Protein AF-A0A535R9K7-F1 (afdb_monomer_lite)

Structure (mmCIF, N/CA/C/O backbone):
data_AF-A0A535R9K7-F1
#
_entry.id   AF-A0A535R9K7-F1
#
loop_
_atom_site.group_PDB
_atom_site.id
_atom_site.type_symbol
_atom_site.label_atom_id
_atom_site.label_alt_id
_atom_site.label_comp_id
_atom_site.label_asym_id
_atom_site.label_entity_id
_atom_site.label_seq_id
_atom_site.pdbx_PDB_ins_code
_atom_site.Cartn_x
_atom_site.Cartn_y
_atom_site.Cartn_z
_atom_site.occupancy
_atom_site.B_iso_or_equiv
_atom_site.auth_seq_id
_atom_site.auth_comp_id
_atom_site.auth_asym_id
_atom_site.auth_atom_id
_atom_site.pdbx_PDB_model_num
ATOM 1 N N . MET A 1 1 ? 30.555 -41.880 18.065 1.00 36.19 1 MET A N 1
ATOM 2 C CA . MET A 1 1 ? 30.448 -40.457 17.663 1.00 36.19 1 MET A CA 1
ATOM 3 C C . MET A 1 1 ? 29.100 -40.303 16.956 1.00 36.19 1 MET A C 1
ATOM 5 O O . MET A 1 1 ? 28.934 -40.966 15.947 1.00 36.19 1 MET A O 1
ATOM 9 N N . LEU A 1 2 ? 28.021 -39.800 17.585 1.00 33.72 2 LEU A N 1
ATOM 10 C CA . LEU A 1 2 ? 27.647 -38.369 17.753 1.00 33.72 2 LEU A CA 1
ATOM 11 C C . LEU A 1 2 ? 27.735 -37.626 16.397 1.00 33.72 2 LEU A C 1
ATOM 13 O O . LEU A 1 2 ? 28.834 -37.564 15.868 1.00 33.72 2 LEU A O 1
ATOM 17 N N . VAL A 1 3 ? 26.691 -37.075 15.754 1.00 32.12 3 VAL A N 1
ATOM 18 C CA . VAL A 1 3 ? 25.350 -36.588 16.158 1.00 32.12 3 VAL A CA 1
ATOM 19 C C . VAL A 1 3 ? 24.356 -36.720 14.978 1.00 32.12 3 VAL A C 1
ATOM 21 O O . VAL A 1 3 ? 24.738 -36.587 13.819 1.00 32.12 3 VAL A O 1
ATOM 24 N N . LEU A 1 4 ? 23.081 -36.954 15.308 1.00 36.00 4 LEU A N 1
ATOM 25 C CA . LEU A 1 4 ? 21.883 -36.997 14.456 1.00 36.00 4 LEU A CA 1
ATOM 26 C C . LEU A 1 4 ? 21.207 -35.611 14.301 1.00 36.00 4 LEU A C 1
ATOM 28 O O . LEU A 1 4 ? 21.091 -34.889 15.281 1.00 36.00 4 LEU A O 1
ATOM 32 N N . ALA A 1 5 ? 20.627 -35.389 13.112 1.00 35.31 5 ALA A N 1
ATOM 33 C CA . ALA A 1 5 ? 19.314 -34.771 12.821 1.00 35.31 5 ALA A CA 1
ATOM 34 C C . ALA A 1 5 ? 19.025 -33.259 13.034 1.00 35.31 5 ALA A C 1
ATOM 36 O O . ALA A 1 5 ? 19.276 -32.704 14.094 1.00 35.31 5 ALA A O 1
ATOM 37 N N . GLN A 1 6 ? 18.326 -32.687 12.029 1.00 30.92 6 GLN A N 1
ATOM 38 C CA . GLN A 1 6 ? 17.075 -31.871 12.060 1.00 30.92 6 GLN A CA 1
ATOM 39 C C . GLN A 1 6 ? 17.134 -30.700 11.051 1.00 30.92 6 GLN A C 1
ATOM 41 O O . GLN A 1 6 ? 18.039 -29.881 11.101 1.00 30.92 6 GLN A O 1
ATOM 46 N N . LEU A 1 7 ? 16.379 -30.725 9.943 1.00 33.84 7 LEU A N 1
ATOM 47 C CA . LEU A 1 7 ? 14.940 -30.443 9.732 1.00 33.84 7 LEU A CA 1
ATOM 48 C C . LEU A 1 7 ? 14.572 -28.945 9.699 1.00 33.84 7 LEU A C 1
ATOM 50 O O . LEU A 1 7 ? 14.857 -28.182 10.611 1.00 33.84 7 LEU A O 1
ATOM 54 N N . ARG A 1 8 ? 13.905 -28.592 8.590 1.00 33.91 8 ARG A N 1
ATOM 55 C CA . ARG A 1 8 ? 13.155 -27.362 8.290 1.00 33.91 8 ARG A CA 1
ATOM 56 C C . ARG A 1 8 ? 12.277 -26.898 9.461 1.00 33.91 8 ARG A C 1
ATOM 58 O O . ARG A 1 8 ? 11.580 -27.737 10.016 1.00 33.91 8 ARG A O 1
ATOM 65 N N . ASP A 1 9 ? 12.168 -25.579 9.654 1.00 33.28 9 ASP A N 1
ATOM 66 C CA . ASP A 1 9 ? 10.868 -24.908 9.846 1.00 33.28 9 ASP A CA 1
ATOM 67 C C . ASP A 1 9 ? 10.952 -23.380 9.567 1.00 33.28 9 ASP A C 1
ATOM 69 O O . ASP A 1 9 ? 12.016 -22.786 9.770 1.00 33.28 9 ASP A O 1
ATOM 73 N N . PRO A 1 10 ? 9.875 -22.731 9.065 1.00 39.28 10 PRO A N 1
ATOM 74 C CA . PRO A 1 10 ? 9.810 -21.326 8.683 1.00 39.28 10 PRO A CA 1
ATOM 75 C C . PRO A 1 10 ? 9.304 -20.450 9.837 1.00 39.28 10 PRO A C 1
ATOM 77 O O . PRO A 1 10 ? 8.318 -20.753 10.506 1.00 39.28 10 PRO A O 1
ATOM 80 N N . THR A 1 11 ? 9.917 -19.291 10.043 1.00 37.25 11 THR A N 1
ATOM 81 C CA . THR A 1 11 ? 9.470 -18.328 11.056 1.00 37.25 11 THR A CA 1
ATOM 82 C C . THR A 1 11 ? 8.259 -17.533 10.574 1.00 37.25 11 THR A C 1
ATOM 84 O O . THR A 1 11 ? 8.355 -16.442 10.016 1.00 37.25 11 THR A O 1
ATOM 87 N N . GLY A 1 12 ? 7.087 -18.105 10.839 1.00 36.62 12 GLY A N 1
ATOM 88 C CA . GLY A 1 12 ? 5.780 -17.468 10.767 1.00 36.62 12 GLY A CA 1
ATOM 89 C C . GLY A 1 12 ? 4.991 -17.628 12.065 1.00 36.62 12 GLY A C 1
ATOM 90 O O . GLY A 1 12 ? 3.866 -18.092 11.998 1.00 36.62 12 GLY A O 1
ATOM 91 N N . LEU A 1 13 ? 5.533 -17.260 13.233 1.00 33.00 13 LEU A N 1
ATOM 92 C CA . LEU A 1 13 ? 4.799 -17.237 14.510 1.00 33.00 13 LEU A CA 1
ATOM 93 C C . LEU A 1 13 ? 5.410 -16.199 15.465 1.00 33.00 13 LEU A C 1
ATOM 95 O O . LEU A 1 13 ? 6.522 -16.379 15.948 1.00 33.00 13 LEU A O 1
ATOM 99 N N . SER A 1 14 ? 4.681 -15.117 15.754 1.00 35.47 14 SER A N 1
ATOM 100 C CA . SER A 1 14 ? 4.882 -14.253 16.930 1.00 35.47 14 SER A CA 1
ATOM 101 C C . SER A 1 14 ? 3.644 -13.373 17.127 1.00 35.47 14 SER A C 1
ATOM 103 O O . SER A 1 14 ? 3.579 -12.260 16.616 1.00 35.47 14 SER A O 1
ATOM 105 N N . ALA A 1 15 ? 2.633 -13.943 17.792 1.00 31.56 15 ALA A N 1
ATOM 106 C CA . ALA A 1 15 ? 1.728 -13.315 18.768 1.00 31.56 15 ALA A CA 1
ATOM 107 C C . ALA A 1 15 ? 0.522 -14.247 18.983 1.00 31.56 15 ALA A C 1
ATOM 109 O O . ALA A 1 15 ? -0.526 -14.101 18.356 1.00 31.56 15 ALA A O 1
ATOM 110 N N . ALA A 1 16 ? 0.695 -15.238 19.858 1.00 33.00 16 ALA A N 1
ATOM 111 C CA . ALA A 1 16 ? -0.402 -16.025 20.396 1.00 33.00 16 ALA A CA 1
ATOM 112 C C . ALA A 1 16 ? -1.189 -15.172 21.406 1.00 33.00 16 ALA A C 1
ATOM 114 O O . ALA A 1 16 ? -0.637 -14.717 22.405 1.00 33.00 16 ALA A O 1
ATOM 115 N N . LEU A 1 17 ? -2.488 -14.986 21.163 1.00 37.19 17 LEU A N 1
ATOM 116 C CA . LEU A 1 17 ? -3.461 -14.773 22.231 1.00 37.19 17 LEU A CA 1
ATOM 117 C C . LEU A 1 17 ? -3.802 -16.156 22.797 1.00 37.19 17 LEU A C 1
ATOM 119 O O . LEU A 1 17 ? -4.640 -16.863 22.249 1.00 37.19 17 LEU A O 1
ATOM 123 N N . SER A 1 18 ? -3.116 -16.556 23.864 1.00 33.19 18 SER A N 1
ATOM 124 C CA . SER A 1 18 ? -3.469 -17.731 24.664 1.00 33.19 18 SER A CA 1
ATOM 125 C C . SER A 1 18 ? -3.126 -17.464 26.125 1.00 33.19 18 SER A C 1
ATOM 127 O O . SER A 1 18 ? -2.006 -17.723 26.550 1.00 33.19 18 SER A O 1
ATOM 129 N N . ASN A 1 19 ? -4.083 -16.902 26.864 1.00 38.47 19 ASN A N 1
ATOM 130 C CA . ASN A 1 19 ? -4.335 -17.243 28.267 1.00 38.47 19 ASN A CA 1
ATOM 131 C C . ASN A 1 19 ? -5.602 -16.523 28.745 1.00 38.47 19 ASN A C 1
ATOM 133 O O . ASN A 1 19 ? -5.557 -15.389 29.213 1.00 38.47 19 ASN A O 1
ATOM 137 N N . VAL A 1 20 ? -6.744 -17.194 28.608 1.00 38.91 20 VAL A N 1
ATOM 138 C CA . VAL A 1 20 ? -7.895 -16.967 29.483 1.00 38.91 20 VAL A CA 1
ATOM 139 C C . VAL A 1 20 ? -8.328 -18.344 29.955 1.00 38.91 20 VAL A C 1
ATOM 141 O O . VAL A 1 20 ? -8.980 -19.087 29.219 1.00 38.91 20 VAL A O 1
ATOM 144 N N . ASP A 1 21 ? -7.904 -18.674 31.171 1.00 34.03 21 ASP A N 1
ATOM 145 C CA . ASP A 1 21 ? -8.468 -19.755 31.965 1.00 34.03 21 ASP A CA 1
ATOM 146 C C . ASP A 1 21 ? -9.983 -19.574 32.052 1.00 34.03 21 ASP A C 1
ATOM 148 O O . ASP A 1 21 ? -10.499 -18.520 32.434 1.00 34.03 21 ASP A O 1
ATOM 152 N N . ARG A 1 22 ? -10.704 -20.619 31.662 1.00 34.25 22 ARG A N 1
ATOM 153 C CA . ARG A 1 22 ? -12.158 -20.688 31.718 1.00 34.25 22 ARG A CA 1
ATOM 154 C C . ARG A 1 22 ? -12.511 -21.621 32.870 1.00 34.25 22 ARG A C 1
ATOM 156 O O . ARG A 1 22 ? -12.605 -22.826 32.667 1.00 34.25 22 ARG A O 1
ATOM 163 N N . ASP A 1 23 ? -12.684 -21.073 34.069 1.00 35.81 23 ASP A N 1
ATOM 164 C CA . ASP A 1 23 ? -13.210 -21.830 35.211 1.00 35.81 23 ASP A CA 1
ATOM 165 C C . ASP A 1 23 ? -14.757 -21.846 35.160 1.00 35.81 23 ASP A C 1
ATOM 167 O O . ASP A 1 23 ? -15.378 -20.775 35.111 1.00 35.81 23 ASP A O 1
ATOM 171 N N . PRO A 1 24 ? -15.424 -23.018 35.114 1.00 46.53 24 PRO A N 1
ATOM 172 C CA . PRO A 1 24 ? -16.872 -23.116 35.036 1.00 46.53 24 PRO A CA 1
ATOM 173 C C . PRO A 1 24 ? -17.469 -23.503 36.394 1.00 46.53 24 PRO A C 1
ATOM 175 O O . PRO A 1 24 ? -17.691 -24.683 36.656 1.00 46.53 24 PRO A O 1
ATOM 178 N N . ARG A 1 25 ? -17.814 -22.531 37.249 1.00 34.56 25 ARG A N 1
ATOM 179 C CA . ARG A 1 25 ? -18.674 -22.785 38.424 1.00 34.56 25 ARG A CA 1
ATOM 180 C C . ARG A 1 25 ? -19.647 -21.634 38.698 1.00 34.56 25 ARG A C 1
ATOM 182 O O . ARG A 1 25 ? -19.323 -20.662 39.367 1.00 34.56 25 ARG A O 1
ATOM 189 N N . ARG A 1 26 ? -20.883 -21.787 38.211 1.00 40.03 26 ARG A N 1
ATOM 190 C CA . ARG A 1 26 ? -22.095 -21.269 38.875 1.00 40.03 26 ARG A CA 1
ATOM 191 C C . ARG A 1 26 ? -22.711 -22.419 39.680 1.00 40.03 26 ARG A C 1
ATOM 193 O O . ARG A 1 26 ? -22.654 -23.558 39.217 1.00 40.03 26 ARG A O 1
ATOM 200 N N . PRO A 1 27 ? -23.361 -22.123 40.814 1.00 50.16 27 PRO A N 1
ATOM 201 C CA . PRO A 1 27 ? -24.816 -22.231 40.770 1.00 50.16 27 PRO A CA 1
ATOM 202 C C . PRO A 1 27 ? -25.573 -21.073 41.442 1.00 50.16 27 PRO A C 1
ATOM 204 O O . PRO A 1 27 ? -25.018 -20.215 42.118 1.00 50.16 27 PRO A O 1
ATOM 207 N N . ALA A 1 28 ? -26.867 -21.091 41.132 1.00 38.25 28 ALA A N 1
ATOM 208 C CA . ALA A 1 28 ? -27.979 -20.221 41.486 1.00 38.25 28 ALA A CA 1
ATOM 209 C C . ALA A 1 28 ? -28.136 -19.810 42.963 1.00 38.25 28 ALA A C 1
ATOM 211 O O . ALA A 1 28 ? -27.845 -20.592 43.859 1.00 38.25 28 ALA A O 1
ATOM 212 N N . LEU A 1 29 ? -28.751 -18.634 43.153 1.00 35.69 29 LEU A N 1
ATOM 213 C CA . LEU A 1 29 ? -29.728 -18.246 44.192 1.00 35.69 29 LEU A CA 1
ATOM 214 C C . LEU A 1 29 ? -30.329 -16.903 43.708 1.00 35.69 29 LEU A C 1
ATOM 216 O O . LEU A 1 29 ? -29.580 -15.989 43.383 1.00 35.69 29 LEU A O 1
ATOM 220 N N . GLY A 1 30 ? -31.612 -16.815 43.339 1.00 32.38 30 GLY A N 1
ATOM 221 C CA . GLY A 1 30 ? -32.760 -16.691 44.253 1.00 32.38 30 GLY A CA 1
ATOM 222 C C . GLY A 1 30 ? -33.024 -15.193 44.497 1.00 32.38 30 GLY A C 1
ATOM 223 O O . GLY A 1 30 ? -32.240 -14.561 45.183 1.00 32.38 30 GLY A O 1
ATOM 224 N N . GLN A 1 31 ? -33.879 -14.527 43.711 1.00 36.03 31 GLN A N 1
ATOM 225 C CA . GLN A 1 31 ? -35.319 -14.308 43.948 1.00 36.03 31 GLN A CA 1
ATOM 226 C C . GLN A 1 31 ? -35.622 -13.249 45.035 1.00 36.03 31 GLN A C 1
ATOM 228 O O . GLN A 1 31 ? -35.024 -13.267 46.098 1.00 36.03 31 GLN A O 1
ATOM 233 N N . GLN A 1 32 ? -36.623 -12.399 44.738 1.00 34.62 32 GLN A N 1
ATOM 234 C CA . GLN A 1 32 ? -37.299 -11.394 45.586 1.00 34.62 32 GLN A CA 1
ATOM 235 C C . GLN A 1 32 ? -36.536 -10.098 45.906 1.00 34.62 32 GLN A C 1
ATOM 237 O O . GLN A 1 32 ? -35.601 -10.103 46.684 1.00 34.62 32 GLN A O 1
ATOM 242 N N . VAL A 1 33 ? -37.022 -8.964 45.380 1.00 34.62 33 VAL A N 1
ATOM 243 C CA . VAL A 1 33 ? -37.886 -8.025 46.126 1.00 34.62 33 VAL A CA 1
ATOM 244 C C . VAL A 1 33 ? -38.712 -7.235 45.105 1.00 34.62 33 VAL A C 1
ATOM 246 O O . VAL A 1 33 ? -38.182 -6.496 44.283 1.00 34.62 33 VAL A O 1
ATOM 249 N N . GLY A 1 34 ? -40.026 -7.412 45.162 1.00 40.78 34 GLY A N 1
ATOM 250 C CA . GLY A 1 34 ? -41.014 -6.536 44.552 1.00 40.78 34 GLY A CA 1
ATOM 251 C C . GLY A 1 34 ? -42.191 -6.446 45.514 1.00 40.78 34 GLY A C 1
ATOM 252 O O . GLY A 1 34 ? -42.716 -7.489 45.892 1.00 40.78 34 GLY A O 1
ATOM 253 N N . GLN A 1 35 ? -42.503 -5.220 45.940 1.00 33.44 35 GLN A N 1
ATOM 254 C CA . GLN A 1 35 ? -43.663 -4.700 46.695 1.00 33.44 35 GLN A CA 1
ATOM 255 C C . GLN A 1 35 ? -43.146 -3.434 47.410 1.00 33.44 35 GLN A C 1
ATOM 257 O O . GLN A 1 35 ? -42.086 -3.488 48.018 1.00 33.44 35 GLN A O 1
ATOM 262 N N . GLY A 1 36 ? -43.773 -2.261 47.392 1.00 31.44 36 GLY A N 1
ATOM 263 C CA . GLY A 1 36 ? -45.055 -1.804 46.866 1.00 31.44 36 GLY A CA 1
ATOM 264 C C . GLY A 1 36 ? -45.382 -0.421 47.472 1.00 31.44 36 GLY A C 1
ATOM 265 O O . GLY A 1 36 ? -44.693 -0.009 48.404 1.00 31.44 36 GLY A O 1
ATOM 266 N N . ARG A 1 37 ? -46.481 0.187 46.982 1.00 37.59 37 ARG A N 1
ATOM 267 C CA . ARG A 1 37 ? -47.267 1.328 47.535 1.00 37.59 37 ARG A CA 1
ATOM 268 C C . ARG A 1 37 ? -46.717 2.747 47.316 1.00 37.59 37 ARG A C 1
ATOM 270 O O . ARG A 1 37 ? -45.528 2.961 47.496 1.00 37.59 37 ARG A O 1
ATOM 277 N N . ASP A 1 38 ? -47.492 3.775 46.946 1.00 37.97 38 ASP A N 1
ATOM 278 C CA . ASP A 1 38 ? -48.943 4.017 46.700 1.00 37.97 38 ASP A CA 1
ATOM 279 C C . ASP A 1 38 ? -49.050 5.261 45.756 1.00 37.97 38 ASP A C 1
ATOM 281 O O . ASP A 1 38 ? -48.094 6.036 45.700 1.00 37.97 38 ASP A O 1
ATOM 285 N N . ALA A 1 39 ? -49.997 5.378 44.802 1.00 35.72 39 ALA A N 1
ATOM 286 C CA . ALA A 1 39 ? -51.372 5.948 44.875 1.00 35.72 39 ALA A CA 1
ATOM 287 C C . ALA A 1 39 ? -51.432 7.354 45.526 1.00 35.72 39 ALA A C 1
ATOM 289 O O . ALA A 1 39 ? -50.821 7.565 46.562 1.00 35.72 39 ALA A O 1
ATOM 290 N N . ASP A 1 40 ? -52.142 8.387 45.069 1.00 40.00 40 ASP A N 1
ATOM 291 C CA . ASP A 1 40 ? -53.128 8.646 44.009 1.00 40.00 40 ASP A CA 1
ATOM 292 C C . ASP A 1 40 ? -53.370 10.181 44.017 1.00 40.00 40 ASP A C 1
ATOM 294 O O . ASP A 1 40 ? -53.213 10.787 45.079 1.00 40.00 40 ASP A O 1
ATOM 298 N N . ALA A 1 41 ? -53.797 10.796 42.901 1.00 32.91 41 ALA A N 1
ATOM 299 C CA . ALA A 1 41 ? -54.850 11.837 42.877 1.00 32.91 41 ALA A CA 1
ATOM 300 C C . ALA A 1 41 ? -55.081 12.456 41.475 1.00 32.91 41 ALA A C 1
ATOM 302 O O . ALA A 1 41 ? -54.291 13.263 40.994 1.00 32.91 41 ALA A O 1
ATOM 303 N N . ALA A 1 42 ? -56.253 12.118 40.925 1.00 33.94 42 ALA A N 1
ATOM 304 C CA . ALA A 1 42 ? -57.256 13.002 40.308 1.00 33.94 42 ALA A CA 1
ATOM 305 C C . ALA A 1 42 ? -56.981 13.743 38.967 1.00 33.94 42 ALA A C 1
ATOM 307 O O . ALA A 1 42 ? -56.414 14.830 38.917 1.00 33.94 42 ALA A O 1
ATOM 308 N N . ASP A 1 43 ? -57.538 13.129 37.913 1.00 40.12 43 ASP A N 1
ATOM 309 C CA . ASP A 1 43 ? -58.296 13.625 36.729 1.00 40.12 43 ASP A CA 1
ATOM 310 C C . ASP A 1 43 ? -59.076 14.973 36.886 1.00 40.12 43 ASP A C 1
ATOM 312 O O . ASP A 1 43 ? -59.230 15.419 38.026 1.00 40.12 43 ASP A O 1
ATOM 316 N N . PRO A 1 44 ? -59.739 15.573 35.848 1.00 48.88 44 PRO A N 1
ATOM 317 C CA . PRO A 1 44 ? -59.864 15.190 34.422 1.00 48.88 44 PRO A CA 1
ATOM 318 C C . PRO A 1 44 ? -59.892 16.370 33.390 1.00 48.88 44 PRO A C 1
ATOM 320 O O . PRO A 1 44 ? -59.791 17.544 33.735 1.00 48.88 44 PRO A O 1
ATOM 323 N N . LEU A 1 45 ? -60.180 16.015 32.122 1.00 33.91 45 LEU A N 1
ATOM 324 C CA . LEU A 1 45 ? -60.763 16.807 31.007 1.00 33.91 45 LEU A CA 1
ATOM 325 C C . LEU A 1 45 ? -59.813 17.556 30.055 1.00 33.91 45 LEU A C 1
ATOM 327 O O . LEU A 1 45 ? -59.156 18.527 30.412 1.00 33.91 45 LEU A O 1
ATOM 331 N N . GLY A 1 46 ? -59.876 17.185 28.769 1.00 33.62 46 GLY A N 1
ATOM 332 C CA . GLY A 1 46 ? -59.314 17.995 27.687 1.00 33.62 46 GLY A CA 1
ATOM 333 C C . GLY A 1 46 ? -59.252 17.308 26.325 1.00 33.62 46 GLY A C 1
ATOM 334 O O . GLY A 1 46 ? -58.172 17.145 25.769 1.00 33.62 46 GLY A O 1
ATOM 335 N N . ASP A 1 47 ? -60.405 16.911 25.790 1.00 39.03 47 ASP A N 1
ATOM 336 C CA . ASP A 1 47 ? -60.584 16.508 24.391 1.00 39.03 47 ASP A CA 1
ATOM 337 C C . ASP A 1 47 ? -60.186 17.663 23.445 1.00 39.03 47 ASP A C 1
ATOM 339 O O . ASP A 1 47 ? -60.802 18.730 23.470 1.00 39.03 47 ASP A O 1
ATOM 343 N N . ALA A 1 48 ? -59.187 17.470 22.578 1.00 41.06 48 ALA A N 1
ATOM 344 C CA . ALA A 1 48 ? -58.887 18.414 21.498 1.00 41.06 48 ALA A CA 1
ATOM 345 C C . ALA A 1 48 ? -58.352 17.695 20.250 1.00 41.06 48 ALA A C 1
ATOM 347 O O . ALA A 1 48 ? -57.166 17.403 20.099 1.00 41.06 48 ALA A O 1
ATOM 348 N N . ARG A 1 49 ? -59.279 17.435 19.324 1.00 38.28 49 ARG A N 1
ATOM 349 C CA . ARG A 1 49 ? -59.026 17.034 17.934 1.00 38.28 49 ARG A CA 1
ATOM 350 C C . ARG A 1 49 ? -58.317 18.163 17.167 1.00 38.28 49 ARG A C 1
ATOM 352 O O . ARG A 1 49 ? -58.772 19.304 17.256 1.00 38.28 49 ARG A O 1
ATOM 359 N N . PRO A 1 50 ? -57.321 17.884 16.310 1.00 48.19 50 PRO A N 1
ATOM 360 C CA . PRO A 1 50 ? -56.842 18.877 15.356 1.00 48.19 50 PRO A CA 1
ATOM 361 C C . PRO A 1 50 ? -57.817 19.023 14.174 1.00 48.19 50 PRO A C 1
ATOM 363 O O . PRO A 1 50 ? -58.181 18.059 13.497 1.00 48.19 50 PRO A O 1
ATOM 366 N N . GLN A 1 51 ? -58.254 20.264 13.959 1.00 37.75 51 GLN A N 1
ATOM 367 C CA . GLN A 1 51 ? -59.137 20.710 12.886 1.00 37.75 51 GLN A CA 1
ATOM 368 C C . GLN A 1 51 ? -58.428 20.738 11.521 1.00 37.75 51 GLN A C 1
ATOM 370 O O . GLN A 1 51 ? -57.261 21.103 11.400 1.00 37.75 51 GLN A O 1
ATOM 375 N N . LYS A 1 52 ? -59.197 20.405 10.479 1.00 43.34 52 LYS A N 1
ATOM 376 C CA . LYS A 1 52 ? -58.914 20.701 9.068 1.00 43.34 52 LYS A CA 1
ATOM 377 C C . LYS A 1 52 ? -58.954 22.219 8.826 1.00 43.34 52 LYS A C 1
ATOM 379 O O . LYS A 1 52 ? -59.932 22.836 9.244 1.00 43.34 52 LYS A O 1
ATOM 384 N N . PRO A 1 53 ? -58.053 22.794 8.018 1.00 53.69 53 PRO A N 1
ATOM 385 C CA . PRO A 1 53 ? -58.370 23.988 7.252 1.00 53.69 53 PRO A CA 1
ATOM 386 C C . PRO A 1 53 ? -58.993 23.607 5.902 1.00 53.69 53 PRO A C 1
ATOM 388 O O . PRO A 1 53 ? -58.488 22.763 5.159 1.00 53.69 53 PRO A O 1
ATOM 391 N N . GLY A 1 54 ? -60.150 24.213 5.637 1.00 36.81 54 GLY A N 1
ATOM 392 C CA . GLY A 1 54 ? -60.912 24.101 4.402 1.00 36.81 54 GLY A CA 1
ATOM 393 C C . GLY A 1 54 ? -60.357 24.949 3.254 1.00 36.81 54 GLY A C 1
ATOM 394 O O . GLY A 1 54 ? -59.506 25.816 3.427 1.00 36.81 54 GLY A O 1
ATOM 395 N N . ARG A 1 55 ? -60.895 24.647 2.070 1.00 36.62 55 ARG A N 1
ATOM 396 C CA . ARG A 1 55 ? -60.726 25.338 0.785 1.00 36.62 55 ARG A CA 1
ATOM 397 C C . ARG A 1 55 ? -61.074 26.829 0.851 1.00 36.62 55 ARG A C 1
ATOM 399 O O . ARG A 1 55 ? -62.050 27.198 1.495 1.00 36.62 55 ARG A O 1
ATOM 406 N N . VAL A 1 56 ? -60.413 27.613 -0.002 1.00 44.06 56 VAL A N 1
ATOM 407 C CA . VAL A 1 56 ? -61.010 28.778 -0.675 1.00 44.06 56 VAL A CA 1
ATOM 408 C C . VAL A 1 56 ? -60.947 28.549 -2.185 1.00 44.06 56 VAL A C 1
ATOM 410 O O . VAL A 1 56 ? -60.012 27.935 -2.698 1.00 44.06 56 VAL A O 1
ATOM 413 N N . ALA A 1 57 ? -62.022 28.966 -2.845 1.00 39.53 57 ALA A N 1
ATOM 414 C CA . ALA A 1 57 ? -62.357 28.784 -4.246 1.00 39.53 57 ALA A CA 1
ATOM 415 C C . ALA A 1 57 ? -61.941 29.981 -5.122 1.00 39.53 57 ALA A C 1
ATOM 417 O O . ALA A 1 57 ? -61.691 31.073 -4.619 1.00 39.53 57 ALA A O 1
ATOM 418 N N . GLY A 1 58 ? -61.958 29.747 -6.435 1.00 39.41 58 GLY A N 1
ATOM 419 C CA . GLY A 1 58 ? -61.890 30.727 -7.526 1.00 39.41 58 GLY A CA 1
ATOM 420 C C . GLY A 1 58 ? -61.503 29.987 -8.813 1.00 39.41 58 GLY A C 1
ATOM 421 O O . GLY A 1 58 ? -60.323 29.719 -9.003 1.00 39.41 58 GLY A O 1
ATOM 422 N N . GLN A 1 59 ? -62.445 29.298 -9.477 1.00 40.38 59 GLN A N 1
ATOM 423 C CA . GLN A 1 59 ? -63.189 29.755 -10.676 1.00 40.38 59 GLN A CA 1
ATOM 424 C C . GLN A 1 59 ? -62.253 30.188 -11.822 1.00 40.38 59 GLN A C 1
ATOM 426 O O . GLN A 1 59 ? -61.485 31.127 -11.658 1.00 40.38 59 GLN A O 1
ATOM 431 N N . ASP A 1 60 ? -62.128 29.378 -12.886 1.00 41.28 60 ASP A N 1
ATOM 432 C CA . ASP A 1 60 ? -63.001 29.317 -14.094 1.00 41.28 60 ASP A CA 1
ATOM 433 C C . ASP A 1 60 ? -62.760 30.518 -15.027 1.00 41.28 60 ASP A C 1
ATOM 435 O O . ASP A 1 60 ? -62.579 31.627 -14.553 1.00 41.28 60 ASP A O 1
ATOM 439 N N . HIS A 1 61 ? -62.728 30.457 -16.359 1.00 41.16 61 HIS A N 1
ATOM 440 C CA . HIS A 1 61 ? -63.049 29.478 -17.399 1.00 41.16 61 HIS A CA 1
ATOM 441 C C . HIS A 1 61 ? -62.401 29.985 -18.708 1.00 41.16 61 HIS A C 1
ATOM 443 O O . HIS A 1 61 ? -62.075 31.166 -18.823 1.00 41.16 61 HIS A O 1
ATOM 449 N N . GLY A 1 62 ? -62.327 29.127 -19.728 1.00 43.31 62 GLY A N 1
ATOM 450 C CA . GLY A 1 62 ? -62.139 29.542 -21.123 1.00 43.31 62 GLY A CA 1
ATOM 451 C C . GLY A 1 62 ? -61.370 28.491 -21.923 1.00 43.31 62 GLY A C 1
ATOM 452 O O . GLY A 1 62 ? -60.149 28.545 -21.945 1.00 43.31 62 GLY A O 1
ATOM 453 N N . HIS A 1 63 ? -61.988 27.391 -22.382 1.00 39.44 63 HIS A N 1
ATOM 454 C CA . HIS A 1 63 ? -62.712 27.276 -23.670 1.00 39.44 63 HIS A CA 1
ATOM 455 C C . HIS A 1 63 ? -61.853 27.743 -24.860 1.00 39.44 63 HIS A C 1
ATOM 457 O O . HIS A 1 63 ? -61.274 28.814 -24.798 1.00 39.44 63 HIS A O 1
ATOM 463 N N . LEU A 1 64 ? -61.728 27.093 -26.013 1.00 47.19 64 LEU A N 1
ATOM 464 C CA . LEU A 1 64 ? -62.278 25.921 -26.707 1.00 47.19 64 LEU A CA 1
ATOM 465 C C . LEU A 1 64 ? -61.260 25.727 -27.861 1.00 47.19 64 LEU A C 1
ATOM 467 O O . LEU A 1 64 ? -60.763 26.708 -28.402 1.00 47.19 64 LEU A O 1
ATOM 471 N N . ASP A 1 65 ? -60.721 24.535 -28.080 1.00 42.75 65 ASP A N 1
ATOM 472 C CA . ASP A 1 65 ? -61.260 23.501 -28.975 1.00 42.75 65 ASP A CA 1
ATOM 473 C C . ASP A 1 65 ? -60.736 23.581 -30.422 1.00 42.75 65 ASP A C 1
ATOM 475 O O . ASP A 1 65 ? -60.519 24.655 -30.968 1.00 42.75 65 ASP A O 1
ATOM 479 N N . ALA A 1 66 ? -60.563 22.375 -30.974 1.00 37.94 66 ALA A N 1
ATOM 480 C CA . ALA A 1 66 ? -60.559 21.949 -32.373 1.00 37.94 66 ALA A CA 1
ATOM 481 C C . ALA A 1 66 ? -59.705 22.750 -33.382 1.00 37.94 66 ALA A C 1
ATOM 483 O O . ALA A 1 66 ? -59.918 23.919 -33.650 1.00 37.94 66 ALA A O 1
ATOM 484 N N . GLY A 1 67 ? -58.749 22.157 -34.093 1.00 37.03 67 GLY A N 1
ATOM 485 C CA . GLY A 1 67 ? -58.845 20.865 -34.764 1.00 37.03 67 GLY A CA 1
ATOM 486 C C . GLY A 1 67 ? -58.844 21.078 -36.284 1.00 37.03 67 GLY A C 1
ATOM 487 O O . GLY A 1 67 ? -59.482 22.001 -36.772 1.00 37.03 67 GLY A O 1
ATOM 488 N N . ARG A 1 68 ? -58.178 20.165 -37.015 1.00 35.84 68 ARG A N 1
ATOM 489 C CA . ARG A 1 68 ? -58.092 20.071 -38.497 1.00 35.84 68 ARG A CA 1
ATOM 490 C C . ARG A 1 68 ? -57.361 21.249 -39.170 1.00 35.84 68 ARG A C 1
ATOM 492 O O . ARG A 1 68 ? -57.428 22.375 -38.730 1.00 35.84 68 ARG A O 1
ATOM 499 N N . GLY A 1 69 ? -56.634 21.106 -40.268 1.00 37.91 69 GLY A N 1
ATOM 500 C CA . GLY A 1 69 ? -56.452 20.022 -41.221 1.00 37.91 69 GLY A CA 1
ATOM 501 C C . GLY A 1 69 ? -56.120 20.644 -42.589 1.00 37.91 69 GLY A C 1
ATOM 502 O O . GLY A 1 69 ? -56.727 21.637 -42.960 1.00 37.91 69 GLY A O 1
ATOM 503 N N . ARG A 1 70 ? -55.204 20.004 -43.329 1.00 36.12 70 ARG A N 1
ATOM 504 C CA . ARG A 1 70 ? -54.927 20.115 -44.784 1.00 36.12 70 ARG A CA 1
ATOM 505 C C . ARG A 1 70 ? -54.377 21.424 -45.391 1.00 36.12 70 ARG A C 1
ATOM 507 O O . ARG A 1 70 ? -55.061 22.422 -45.532 1.00 36.12 70 ARG A O 1
ATOM 514 N N . ALA A 1 71 ? -53.154 21.273 -45.909 1.00 48.34 71 ALA A N 1
ATOM 515 C CA . ALA A 1 71 ? -52.736 21.393 -47.316 1.00 48.34 71 ALA A CA 1
ATOM 516 C C . ALA A 1 71 ? -53.329 22.501 -48.211 1.00 48.34 71 ALA A C 1
ATOM 518 O O . ALA A 1 71 ? -54.436 22.353 -48.716 1.00 48.34 71 ALA A O 1
ATOM 519 N N . ILE A 1 72 ? -52.476 23.478 -48.550 1.00 44.62 72 ILE A N 1
ATOM 520 C CA . ILE A 1 72 ? -52.399 24.263 -49.803 1.00 44.62 72 ILE A CA 1
ATOM 521 C C . ILE A 1 72 ? -50.897 24.643 -49.903 1.00 44.62 72 ILE A C 1
ATOM 523 O O . ILE A 1 72 ? -50.353 25.135 -48.926 1.00 44.62 72 ILE A O 1
ATOM 527 N N . GLY A 1 73 ? -50.091 24.374 -50.932 1.00 38.34 73 GLY A N 1
ATOM 528 C CA . GLY A 1 73 ? -50.372 24.296 -52.357 1.00 38.34 73 GLY A CA 1
ATOM 529 C C . GLY A 1 7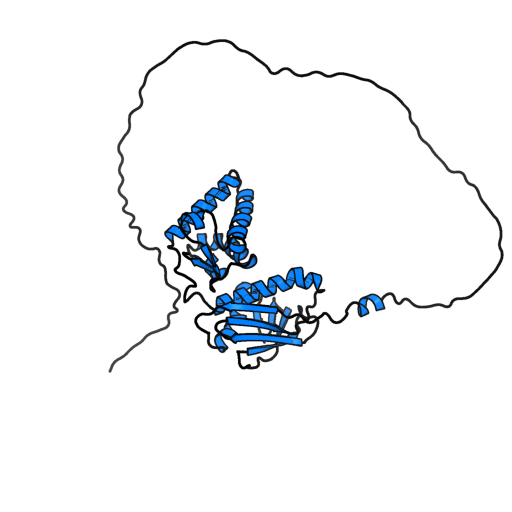3 ? -50.122 25.652 -53.022 1.00 38.34 73 GLY A C 1
ATOM 530 O O . GLY A 1 73 ? -51.091 26.271 -53.439 1.00 38.34 73 GLY A O 1
ATOM 531 N N . ARG A 1 74 ? -48.869 26.131 -53.117 1.00 40.16 74 ARG A N 1
ATOM 532 C CA . ARG A 1 74 ? -48.491 27.142 -54.123 1.00 40.16 74 ARG A CA 1
ATOM 533 C C . ARG A 1 74 ? -47.077 26.946 -54.659 1.00 40.16 74 ARG A C 1
ATOM 535 O O . ARG A 1 74 ? -46.093 27.051 -53.935 1.00 40.16 74 ARG A O 1
ATOM 542 N N . ASP A 1 75 ? -47.064 26.713 -55.964 1.00 44.44 75 ASP A N 1
ATOM 543 C CA . ASP A 1 75 ? -45.966 26.885 -56.896 1.00 44.44 75 ASP A CA 1
ATOM 544 C C . ASP A 1 75 ? -45.387 28.303 -56.850 1.00 44.44 75 ASP A C 1
ATOM 546 O O . ASP A 1 75 ? -46.127 29.288 -56.890 1.00 44.44 75 ASP A O 1
ATOM 550 N N . VAL A 1 76 ? -44.058 28.400 -56.911 1.00 47.06 76 VAL A N 1
ATOM 551 C CA . VAL A 1 76 ? -43.380 29.527 -57.558 1.00 47.06 76 VAL A CA 1
ATOM 552 C C . VAL A 1 76 ? -42.362 28.954 -58.536 1.00 47.06 76 VAL A C 1
ATOM 554 O O . VAL A 1 76 ? -41.353 28.361 -58.165 1.00 47.06 76 VAL A O 1
ATOM 557 N N . LYS A 1 77 ? -42.688 29.128 -59.814 1.00 39.72 77 LYS A N 1
ATOM 558 C CA . LYS A 1 77 ? -41.873 28.851 -60.994 1.00 39.72 77 LYS A CA 1
ATOM 559 C C . LYS A 1 77 ? -41.185 30.156 -61.402 1.00 39.72 77 LYS A C 1
ATOM 561 O O . LYS A 1 77 ? -41.862 31.176 -61.497 1.00 39.72 77 LYS A O 1
ATOM 566 N N . GLY A 1 78 ? -39.883 30.126 -61.693 1.00 37.38 78 GLY A N 1
ATOM 567 C CA . GLY A 1 78 ? -39.174 31.296 -62.223 1.00 37.38 78 GLY A CA 1
ATOM 568 C C . GLY A 1 78 ? -37.682 31.086 -62.501 1.00 37.38 78 GLY A C 1
ATOM 569 O O . GLY A 1 78 ? -36.867 31.459 -61.673 1.00 37.38 78 GLY A O 1
ATOM 570 N N . ASN A 1 79 ? -37.384 30.476 -63.658 1.00 43.75 79 ASN A N 1
ATOM 571 C CA . ASN A 1 79 ? -36.235 30.633 -64.582 1.00 43.75 79 ASN A CA 1
ATOM 572 C C . ASN A 1 79 ? -34.889 31.183 -64.049 1.00 43.75 79 ASN A C 1
ATOM 574 O O . ASN A 1 79 ? -34.818 32.296 -63.551 1.00 43.75 79 ASN A O 1
ATOM 578 N N . ALA A 1 80 ? -33.788 30.424 -64.115 1.00 40.03 80 ALA A N 1
ATOM 579 C CA . ALA A 1 80 ? -32.963 30.057 -65.288 1.00 40.03 80 ALA A CA 1
ATOM 580 C C . ALA A 1 80 ? -31.993 31.165 -65.760 1.00 40.03 80 ALA A C 1
ATOM 582 O O . ALA A 1 80 ? -32.406 32.173 -66.324 1.00 40.03 80 ALA A O 1
ATOM 583 N N . GLY A 1 81 ? -30.690 30.902 -65.593 1.00 37.03 81 GLY A N 1
ATOM 584 C CA . GLY A 1 81 ? -29.566 31.620 -66.202 1.00 37.03 81 GLY A CA 1
ATOM 585 C C . GLY A 1 81 ? -28.228 30.930 -65.860 1.00 37.03 81 GLY A C 1
ATOM 586 O O . GLY A 1 81 ? -28.055 30.572 -64.696 1.00 37.03 81 GLY A O 1
ATOM 587 N N . PRO A 1 82 ? -27.319 30.667 -66.825 1.00 46.97 82 PRO A N 1
ATOM 588 C CA . PRO A 1 82 ? -26.280 29.639 -66.713 1.00 46.97 82 PRO A CA 1
ATOM 589 C C . PRO A 1 82 ? -24.908 30.202 -66.312 1.00 46.97 82 PRO A C 1
ATOM 591 O O . PRO A 1 82 ? -24.537 31.306 -66.701 1.00 46.97 82 PRO A O 1
ATOM 594 N N . GLY A 1 83 ? -24.109 29.408 -65.601 1.00 36.78 83 GLY A N 1
ATOM 595 C CA . GLY A 1 83 ? -22.720 29.748 -65.301 1.00 36.78 83 GLY A CA 1
ATOM 596 C C . GLY A 1 83 ? -21.993 28.570 -64.675 1.00 36.78 83 GLY A C 1
ATOM 597 O O . GLY A 1 83 ? -22.010 28.398 -63.462 1.00 36.78 83 GLY A O 1
ATOM 598 N N . GLY A 1 84 ? -21.400 27.725 -65.516 1.00 40.88 84 GLY A N 1
ATOM 599 C CA . GLY A 1 84 ? -20.509 26.664 -65.070 1.00 40.88 84 GLY A CA 1
ATOM 600 C C . GLY A 1 84 ? -19.145 27.221 -64.670 1.00 40.88 84 GLY A C 1
ATOM 601 O O . GLY A 1 84 ? -18.570 28.025 -65.396 1.00 40.88 84 GLY A O 1
ATOM 602 N N . VAL A 1 85 ? -18.606 26.724 -63.559 1.00 38.25 85 VAL A N 1
ATOM 60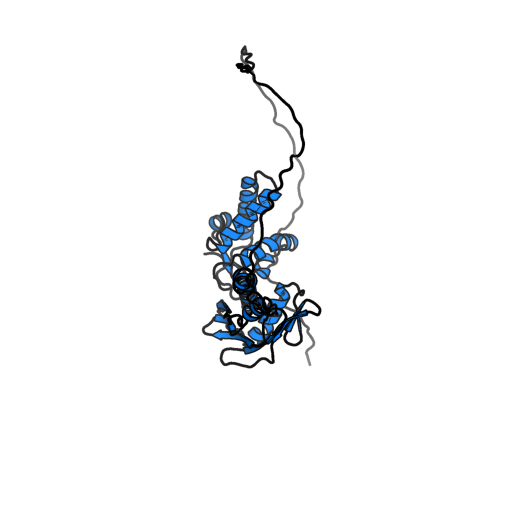3 C CA . VAL A 1 85 ? -17.163 26.607 -63.326 1.00 38.25 85 VAL A CA 1
ATOM 604 C C . VAL A 1 85 ? -16.952 25.247 -62.673 1.00 38.25 85 VAL A C 1
ATOM 606 O O . VAL A 1 85 ? -17.568 24.929 -61.658 1.00 38.25 85 VAL A O 1
ATOM 609 N N . GLY A 1 86 ? -16.158 24.407 -63.331 1.00 40.25 86 GLY A N 1
ATOM 610 C CA . GLY A 1 86 ? -15.904 23.038 -62.914 1.00 40.25 86 GLY A CA 1
ATOM 611 C C . GLY A 1 86 ? -15.011 22.951 -61.682 1.00 40.25 86 GLY A C 1
ATOM 612 O O . GLY A 1 86 ? -14.023 23.673 -61.557 1.00 40.25 86 GLY A O 1
ATOM 613 N N . HIS A 1 87 ? -15.313 21.977 -60.831 1.00 34.78 87 HIS A N 1
ATOM 614 C CA . HIS A 1 87 ? -14.333 21.381 -59.938 1.00 34.78 87 HIS A CA 1
ATOM 615 C C . HIS A 1 87 ? -14.330 19.861 -60.154 1.00 34.78 87 HIS A C 1
ATOM 617 O O . HIS A 1 87 ? -15.372 19.228 -59.965 1.00 34.78 87 HIS A O 1
ATOM 623 N N . PRO A 1 88 ? -13.197 19.255 -60.561 1.00 38.12 88 PRO A N 1
ATOM 624 C CA . PRO A 1 88 ? -12.945 17.854 -60.245 1.00 38.12 88 PRO A CA 1
ATOM 625 C C . PRO A 1 88 ? -12.764 17.790 -58.714 1.00 38.12 88 PRO A C 1
ATOM 627 O O . PRO A 1 88 ? -12.201 18.702 -58.120 1.00 38.12 88 PRO A O 1
ATOM 630 N N . GLY A 1 89 ? -13.315 16.838 -57.974 1.00 35.06 89 GLY A N 1
ATOM 631 C CA . GLY A 1 89 ? -13.304 15.413 -58.245 1.00 35.06 89 GLY A CA 1
ATOM 632 C C . GLY A 1 89 ? -12.205 14.790 -57.384 1.00 35.06 89 GLY A C 1
ATOM 633 O O . GLY A 1 89 ? -11.040 14.924 -57.732 1.00 35.06 89 GLY A O 1
ATOM 634 N N . ALA A 1 90 ? -12.624 14.087 -56.321 1.00 34.47 90 ALA A N 1
ATOM 635 C CA . ALA A 1 90 ? -11.828 13.210 -55.447 1.00 34.47 90 ALA A CA 1
ATOM 636 C C . ALA A 1 90 ? -10.818 13.928 -54.514 1.00 34.47 90 ALA A C 1
ATOM 638 O O . ALA A 1 90 ? -10.183 14.892 -54.901 1.00 34.47 90 ALA A O 1
ATOM 639 N N . ALA A 1 91 ? -10.602 13.546 -53.259 1.00 35.69 91 ALA A N 1
ATOM 640 C CA . ALA A 1 91 ? -10.995 12.368 -52.505 1.00 35.69 91 ALA A CA 1
ATOM 641 C C . ALA A 1 91 ? -11.085 12.732 -51.011 1.00 35.69 91 ALA A C 1
ATOM 643 O O . ALA A 1 91 ? -10.518 13.719 -50.554 1.00 35.69 91 ALA A O 1
ATOM 644 N N . TYR A 1 92 ? -11.822 11.902 -50.282 1.00 47.09 92 TYR A N 1
ATOM 645 C CA . TYR A 1 92 ? -11.896 11.842 -48.829 1.00 47.09 92 TYR A CA 1
ATOM 646 C C . TYR A 1 92 ? -10.511 11.852 -48.168 1.00 47.09 92 TYR A C 1
ATOM 648 O O . TYR A 1 92 ? -9.722 10.953 -48.438 1.00 47.09 92 TYR A O 1
ATOM 656 N N . ASP A 1 93 ? -10.277 12.785 -47.241 1.00 43.16 93 ASP A N 1
ATOM 657 C CA . ASP A 1 93 ? -9.079 12.804 -46.385 1.00 43.16 93 ASP A CA 1
ATOM 658 C C . ASP A 1 93 ? -9.407 13.040 -44.895 1.00 43.16 93 ASP A C 1
ATOM 660 O O . ASP A 1 93 ? -8.573 13.476 -44.106 1.00 43.16 93 ASP A O 1
ATOM 664 N N . ASP A 1 94 ? -10.611 12.660 -44.456 1.00 43.03 94 ASP A N 1
ATOM 665 C CA . ASP A 1 94 ? -10.974 12.660 -43.026 1.00 43.03 94 ASP A CA 1
ATOM 666 C C . ASP A 1 94 ? -10.310 11.512 -42.232 1.00 43.03 94 ASP A C 1
ATOM 668 O O . ASP A 1 94 ? -10.460 11.415 -41.012 1.00 43.03 94 ASP A O 1
ATOM 672 N N . GLN A 1 95 ? -9.525 10.645 -42.886 1.00 43.50 95 GLN A N 1
ATOM 673 C CA . GLN A 1 95 ? -8.785 9.568 -42.217 1.00 43.50 95 GLN A CA 1
ATOM 674 C C . GLN A 1 95 ? -7.387 9.998 -41.734 1.00 43.50 95 GLN A C 1
ATOM 676 O O . GLN A 1 95 ? -6.837 9.379 -40.820 1.00 43.50 95 GLN A O 1
ATOM 681 N N . PHE A 1 96 ? -6.837 11.104 -42.251 1.00 37.44 96 PHE A N 1
ATOM 682 C CA . PHE A 1 96 ? -5.528 11.616 -41.826 1.00 37.44 96 PHE A CA 1
ATOM 683 C C . PHE A 1 96 ? -5.564 12.383 -40.495 1.00 37.44 96 PHE A C 1
ATOM 685 O O . PHE A 1 96 ? -4.554 12.446 -39.790 1.00 37.44 96 PHE A O 1
ATOM 692 N N . CYS A 1 97 ? -6.728 12.882 -40.068 1.00 41.69 97 CYS A N 1
ATOM 693 C CA . CYS A 1 97 ? -6.857 13.555 -38.772 1.00 41.69 97 CYS A CA 1
ATOM 694 C C . CYS A 1 97 ? -6.885 12.587 -37.577 1.00 41.69 97 CYS A C 1
ATOM 696 O O . CYS A 1 97 ? -6.512 12.985 -36.474 1.00 41.69 97 CYS A O 1
ATOM 698 N N . HIS A 1 98 ? -7.238 11.311 -37.776 1.00 38.12 98 HIS A N 1
ATOM 699 C CA . HIS A 1 98 ? -7.183 10.314 -36.700 1.00 38.12 98 HIS A CA 1
ATOM 700 C C . HIS A 1 98 ? -5.775 9.738 -36.492 1.00 38.12 98 HIS A C 1
ATOM 702 O O . HIS A 1 98 ? -5.368 9.518 -35.351 1.00 38.12 98 HIS A O 1
ATOM 708 N N . VAL A 1 99 ? -5.008 9.554 -37.571 1.00 44.28 99 VAL A N 1
ATOM 709 C CA . VAL A 1 99 ? -3.651 8.983 -37.514 1.00 44.28 99 VAL A CA 1
ATOM 710 C C . VAL A 1 99 ? -2.622 10.023 -37.054 1.00 44.28 99 VAL A C 1
ATOM 712 O O . VAL A 1 99 ? -1.760 9.710 -36.237 1.00 44.28 99 VAL A O 1
ATOM 715 N N . CYS A 1 100 ? -2.756 11.293 -37.454 1.00 31.92 100 CYS A N 1
ATOM 716 C CA . CYS A 1 100 ? -1.869 12.361 -36.973 1.00 31.92 100 CYS A CA 1
ATOM 717 C C . CYS A 1 100 ? -2.196 12.865 -35.552 1.00 31.92 100 CYS A C 1
ATOM 719 O O . CYS A 1 100 ? -1.359 13.535 -34.941 1.00 31.92 100 CYS A O 1
ATOM 721 N N . MET A 1 101 ? -3.364 12.520 -34.985 1.00 36.06 101 MET A N 1
ATOM 722 C CA . MET A 1 101 ? -3.656 12.732 -33.557 1.00 36.06 101 MET A CA 1
ATOM 723 C C . MET A 1 101 ? -3.097 11.635 -32.640 1.00 36.06 101 MET A C 1
ATOM 725 O O . MET A 1 101 ? -3.011 11.871 -31.435 1.00 36.06 101 MET A O 1
ATOM 729 N N . MET A 1 102 ? -2.600 10.506 -33.168 1.00 42.88 102 MET A N 1
ATOM 730 C CA . MET A 1 102 ? -1.683 9.612 -32.436 1.00 42.88 102 MET A CA 1
ATOM 731 C C . MET A 1 102 ? -0.256 10.180 -32.444 1.00 42.88 102 MET A C 1
ATOM 733 O O . MET A 1 102 ? 0.728 9.494 -32.709 1.00 42.88 102 MET A O 1
ATOM 737 N N . LYS A 1 103 ? -0.149 11.480 -32.151 1.00 48.62 103 LYS A N 1
ATOM 738 C CA . LYS A 1 103 ? 1.098 12.154 -31.803 1.00 48.62 103 LYS A CA 1
ATOM 739 C C . LYS A 1 103 ? 1.763 11.306 -30.719 1.00 48.62 103 LYS A C 1
ATOM 741 O O . LYS A 1 103 ? 1.100 11.019 -29.721 1.00 48.62 103 LYS A O 1
ATOM 746 N N . ALA A 1 104 ? 3.011 10.889 -30.951 1.00 56.94 104 ALA A N 1
ATOM 747 C CA . ALA A 1 104 ? 3.803 10.067 -30.038 1.00 56.94 104 ALA A CA 1
ATOM 748 C C . ALA A 1 104 ? 3.488 10.445 -28.587 1.00 56.94 104 ALA A C 1
ATOM 750 O O . ALA A 1 104 ? 3.724 11.587 -28.176 1.00 56.94 104 ALA A O 1
ATOM 751 N N . MET A 1 105 ? 2.846 9.530 -27.857 1.00 65.56 105 MET A N 1
ATOM 752 C CA . MET A 1 105 ? 2.413 9.836 -26.500 1.00 65.56 105 MET A CA 1
ATOM 753 C C . MET A 1 105 ? 3.652 10.184 -25.675 1.00 65.56 105 MET A C 1
ATOM 755 O O . MET A 1 105 ? 4.676 9.503 -25.800 1.00 65.56 105 MET A O 1
ATOM 759 N N . PRO A 1 106 ? 3.610 11.285 -24.905 1.00 83.50 106 PRO A N 1
ATOM 760 C CA . PRO A 1 106 ? 4.790 11.752 -24.209 1.00 83.50 106 PRO A CA 1
ATOM 761 C C . PRO A 1 106 ? 5.233 10.686 -23.214 1.00 83.50 106 PRO A C 1
ATOM 763 O O . PRO A 1 106 ? 4.409 10.076 -22.529 1.00 83.50 106 PRO A O 1
ATOM 766 N N . ALA A 1 107 ? 6.546 10.485 -23.144 1.00 88.56 107 ALA A N 1
ATOM 767 C CA . ALA A 1 107 ? 7.131 9.646 -22.120 1.00 88.56 107 ALA A CA 1
ATOM 768 C C . ALA A 1 107 ? 6.773 10.189 -20.733 1.00 88.56 107 ALA A C 1
ATOM 770 O O . ALA A 1 107 ? 6.721 11.405 -20.516 1.00 88.56 107 ALA A O 1
ATOM 771 N N . VAL A 1 108 ? 6.527 9.279 -19.801 1.00 90.94 108 VAL A N 1
ATOM 772 C CA . VAL A 1 108 ? 6.217 9.595 -18.414 1.00 90.94 108 VAL A CA 1
ATOM 773 C C . VAL A 1 108 ? 7.315 9.078 -17.506 1.00 90.94 108 VAL A C 1
ATOM 775 O O . VAL A 1 108 ? 7.945 8.052 -17.769 1.00 90.94 108 VAL A O 1
ATOM 778 N N . GLU A 1 109 ? 7.505 9.807 -16.418 1.00 93.00 109 GLU A N 1
ATOM 779 C CA . GLU A 1 109 ? 8.342 9.400 -15.308 1.00 93.00 109 GLU A CA 1
ATOM 780 C C . GLU A 1 109 ? 7.442 9.094 -14.110 1.00 93.00 109 GLU A C 1
ATOM 782 O O . GLU A 1 109 ? 6.547 9.879 -13.782 1.00 93.00 109 GLU A O 1
ATOM 787 N N . VAL A 1 110 ? 7.646 7.937 -13.482 1.00 93.19 110 VAL A N 1
ATOM 788 C CA . VAL A 1 110 ? 6.920 7.526 -12.276 1.00 93.19 110 VAL A CA 1
ATOM 789 C C . VAL A 1 110 ? 7.941 7.141 -11.225 1.00 93.19 110 VAL A C 1
ATOM 791 O O . VAL A 1 110 ? 8.659 6.164 -11.385 1.00 93.19 110 VAL A O 1
ATOM 794 N N . VAL A 1 111 ? 7.989 7.898 -10.135 1.00 94.81 111 VAL A N 1
ATOM 795 C CA . VAL A 1 111 ? 8.888 7.637 -9.009 1.00 94.81 111 VAL A CA 1
ATOM 796 C C . VAL A 1 111 ? 8.039 7.282 -7.798 1.00 94.81 111 VAL A C 1
ATOM 798 O O . VAL A 1 111 ? 7.163 8.056 -7.411 1.00 94.81 111 VAL A O 1
ATOM 801 N N . ASP A 1 112 ? 8.321 6.146 -7.167 1.00 95.81 112 ASP A N 1
ATOM 802 C CA . ASP A 1 112 ? 7.855 5.859 -5.810 1.00 95.81 112 ASP A CA 1
ATOM 803 C C . ASP A 1 112 ? 9.032 5.493 -4.906 1.00 95.81 112 ASP A C 1
ATOM 805 O O . ASP A 1 112 ? 10.069 5.017 -5.373 1.00 95.81 112 ASP A O 1
ATOM 809 N N . SER A 1 113 ? 8.890 5.760 -3.609 1.00 95.50 113 SER A N 1
ATOM 810 C CA . SER A 1 113 ? 9.961 5.533 -2.646 1.00 95.50 113 SER A CA 1
ATOM 811 C C . SER A 1 113 ? 9.442 5.220 -1.250 1.00 95.50 113 SER A C 1
ATOM 813 O O . SER A 1 113 ? 8.393 5.702 -0.812 1.00 95.50 113 SER A O 1
ATOM 815 N N . VAL A 1 114 ? 10.212 4.402 -0.540 1.00 96.50 114 VAL A N 1
ATOM 816 C CA . VAL A 1 114 ? 9.905 3.913 0.801 1.00 96.50 114 VAL A CA 1
ATOM 817 C C . VAL A 1 114 ? 11.173 3.979 1.641 1.00 96.50 114 VAL A C 1
ATOM 819 O O . VAL A 1 114 ? 12.225 3.493 1.222 1.00 96.50 114 VAL A O 1
ATOM 822 N N . ARG A 1 115 ? 11.077 4.546 2.850 1.00 95.44 115 ARG A N 1
ATOM 823 C CA . ARG A 1 115 ? 12.210 4.552 3.787 1.00 95.44 115 ARG A CA 1
ATOM 824 C C . ARG A 1 115 ? 12.482 3.148 4.297 1.00 95.44 115 ARG A C 1
ATOM 826 O O . ARG A 1 115 ? 11.585 2.473 4.812 1.00 95.44 115 ARG A O 1
ATOM 833 N N . THR A 1 116 ? 13.742 2.746 4.220 1.00 92.69 116 THR A N 1
ATOM 834 C CA . THR A 1 116 ? 14.226 1.504 4.796 1.00 92.69 116 THR A CA 1
ATOM 835 C C . THR A 1 116 ? 15.344 1.797 5.796 1.00 92.69 116 THR A C 1
ATOM 837 O O . THR A 1 116 ? 16.371 2.360 5.434 1.00 92.69 116 THR A O 1
ATOM 840 N N . PRO A 1 117 ? 15.167 1.451 7.080 1.00 88.75 117 PRO A N 1
ATOM 841 C CA . PRO A 1 117 ? 16.219 1.638 8.079 1.00 88.75 117 PRO A CA 1
ATOM 842 C C . PRO A 1 117 ? 17.352 0.618 7.918 1.00 88.75 117 PRO A C 1
ATOM 844 O O . PRO A 1 117 ? 18.446 0.832 8.426 1.00 88.75 117 PRO A O 1
ATOM 847 N N . VAL A 1 118 ? 17.083 -0.496 7.231 1.00 87.75 118 VAL A N 1
ATOM 848 C CA . VAL A 1 118 ? 18.075 -1.510 6.879 1.00 87.75 118 VAL A CA 1
ATOM 849 C C . VAL A 1 118 ? 17.976 -1.739 5.372 1.00 87.75 118 VAL A C 1
ATOM 851 O O . VAL A 1 118 ? 16.930 -2.210 4.911 1.00 87.75 118 VAL A O 1
ATOM 854 N N . PRO A 1 119 ? 18.998 -1.380 4.584 1.00 84.31 119 PRO A N 1
ATOM 855 C CA . PRO A 1 119 ? 18.960 -1.583 3.144 1.00 84.31 119 PRO A CA 1
ATOM 856 C C . PRO A 1 119 ? 18.940 -3.087 2.837 1.00 84.31 119 PRO A C 1
ATOM 858 O O . PRO A 1 119 ? 19.758 -3.837 3.383 1.00 84.31 119 PRO A O 1
ATOM 861 N N . PRO A 1 120 ? 17.989 -3.581 2.021 1.00 87.19 120 PRO A N 1
ATOM 862 C CA . PRO A 1 120 ? 18.021 -4.971 1.604 1.00 87.19 120 PRO A CA 1
ATOM 863 C C . PRO A 1 120 ? 19.185 -5.203 0.630 1.00 87.19 120 PRO A C 1
ATOM 865 O O . PRO A 1 120 ? 19.581 -4.285 -0.089 1.00 87.19 120 PRO A O 1
ATOM 868 N N . PRO A 1 121 ? 19.681 -6.446 0.513 1.00 88.44 121 PRO A N 1
ATOM 869 C CA . PRO A 1 121 ? 20.530 -6.820 -0.607 1.00 88.44 121 PRO A CA 1
ATOM 870 C C . PRO A 1 121 ? 19.838 -6.459 -1.932 1.00 88.44 121 PRO A C 1
ATOM 872 O O . PRO A 1 121 ? 18.634 -6.716 -2.066 1.00 88.44 121 PRO A O 1
ATOM 875 N N . PRO A 1 122 ? 20.543 -5.904 -2.925 1.00 88.25 122 PRO A N 1
ATOM 876 C CA . PRO A 1 122 ? 19.910 -5.480 -4.173 1.00 88.25 122 PRO A CA 1
ATOM 877 C C . PRO A 1 122 ? 19.191 -6.609 -4.931 1.00 88.25 122 PRO A C 1
ATOM 879 O O . PRO A 1 122 ? 18.212 -6.362 -5.626 1.00 88.25 122 PRO A O 1
ATOM 882 N N . GLU A 1 123 ? 19.617 -7.863 -4.767 1.00 91.00 123 GLU A N 1
ATOM 883 C CA . GLU A 1 123 ? 18.942 -9.055 -5.303 1.00 91.00 123 GLU A CA 1
ATOM 884 C C . GLU A 1 123 ? 17.580 -9.282 -4.633 1.00 91.00 123 GLU A C 1
ATOM 886 O O . GLU A 1 123 ? 16.614 -9.657 -5.289 1.00 91.00 123 GLU A O 1
ATOM 891 N N . ARG A 1 124 ? 17.465 -8.989 -3.331 1.00 91.12 124 ARG A N 1
ATOM 892 C CA . ARG A 1 124 ? 16.192 -9.065 -2.605 1.00 91.12 124 ARG A CA 1
ATOM 893 C C . ARG A 1 124 ? 15.229 -7.974 -3.059 1.00 91.12 124 ARG A C 1
ATOM 895 O O . ARG A 1 124 ? 14.034 -8.239 -3.144 1.00 91.12 124 ARG A O 1
ATOM 902 N N . LEU A 1 125 ? 15.725 -6.767 -3.340 1.00 92.69 125 LEU A N 1
ATOM 903 C CA . LEU A 1 125 ? 14.899 -5.703 -3.914 1.00 92.69 125 LEU A CA 1
ATOM 904 C C . LEU A 1 125 ? 14.396 -6.104 -5.303 1.00 92.69 125 LEU A C 1
ATOM 906 O O . LEU A 1 125 ? 13.202 -6.001 -5.579 1.00 92.69 125 LEU A O 1
ATOM 910 N N . ARG A 1 126 ? 15.303 -6.634 -6.127 1.00 92.00 126 ARG A N 1
ATOM 911 C CA . ARG A 1 126 ? 15.019 -7.151 -7.460 1.00 92.00 126 ARG A CA 1
ATOM 912 C C . ARG A 1 126 ? 13.917 -8.212 -7.440 1.00 92.00 126 ARG A C 1
ATOM 914 O O . ARG A 1 126 ? 12.866 -8.005 -8.032 1.00 92.00 126 ARG A O 1
ATOM 921 N N . ASP A 1 127 ? 14.153 -9.326 -6.756 1.00 91.69 127 ASP A N 1
ATOM 922 C CA . ASP A 1 127 ? 13.263 -10.492 -6.796 1.00 91.69 127 ASP A CA 1
ATOM 923 C C . ASP A 1 127 ? 11.978 -10.226 -5.996 1.00 91.69 127 ASP A C 1
ATOM 925 O O . ASP A 1 127 ? 10.868 -10.545 -6.430 1.00 91.69 127 ASP A O 1
ATOM 929 N N . GLY A 1 128 ? 12.119 -9.544 -4.857 1.00 92.38 128 GLY A N 1
ATOM 930 C CA . GLY A 1 128 ? 11.015 -9.223 -3.966 1.00 92.38 128 GLY A CA 1
ATOM 931 C C . GLY A 1 128 ? 10.015 -8.230 -4.555 1.00 92.38 128 GLY A C 1
ATOM 932 O O . GLY A 1 128 ? 8.837 -8.319 -4.221 1.00 92.38 128 GLY A O 1
ATOM 933 N N . TYR A 1 129 ? 10.422 -7.305 -5.434 1.00 94.06 129 TYR A N 1
ATOM 934 C CA . TYR A 1 129 ? 9.495 -6.343 -6.045 1.00 94.06 129 TYR A CA 1
ATOM 935 C C . TYR A 1 129 ? 8.466 -7.030 -6.959 1.00 94.06 129 TYR A C 1
ATOM 937 O O . TYR A 1 129 ? 7.257 -6.785 -6.840 1.00 94.06 129 TYR A O 1
ATOM 945 N N . PHE A 1 130 ? 8.919 -7.931 -7.839 1.00 93.06 130 PHE A N 1
ATOM 946 C CA . PHE A 1 130 ? 8.029 -8.674 -8.738 1.00 93.06 130 PHE A CA 1
ATOM 947 C C . PHE A 1 130 ? 7.163 -9.670 -7.964 1.00 93.06 130 PHE A C 1
ATOM 949 O O . PHE A 1 130 ? 5.947 -9.704 -8.168 1.00 93.06 130 PHE A O 1
ATOM 956 N N . GLU A 1 131 ? 7.749 -10.399 -7.008 1.00 91.50 131 GLU A N 1
ATOM 957 C CA . GLU A 1 131 ? 7.008 -11.316 -6.135 1.00 91.50 131 GLU A CA 1
ATOM 958 C C . GLU A 1 131 ? 5.929 -10.572 -5.327 1.00 91.50 131 GLU A C 1
ATOM 960 O O . GLU A 1 131 ? 4.759 -10.972 -5.288 1.00 91.50 131 GLU A O 1
ATOM 965 N N . ALA A 1 132 ? 6.286 -9.440 -4.713 1.00 91.44 132 ALA A N 1
ATOM 966 C CA . ALA A 1 132 ? 5.352 -8.617 -3.957 1.00 91.44 132 ALA A CA 1
ATOM 967 C C . ALA A 1 132 ? 4.214 -8.104 -4.839 1.00 91.44 132 ALA A C 1
ATOM 969 O O . ALA A 1 132 ? 3.062 -8.110 -4.390 1.00 91.44 132 ALA A O 1
ATOM 970 N N . THR A 1 133 ? 4.523 -7.712 -6.079 1.00 90.69 133 THR A N 1
ATOM 971 C CA . THR A 1 133 ? 3.532 -7.283 -7.066 1.00 90.69 133 THR A CA 1
ATOM 972 C C . THR A 1 133 ? 2.552 -8.406 -7.393 1.00 90.69 133 THR A C 1
ATOM 974 O O . THR A 1 133 ? 1.348 -8.187 -7.317 1.00 90.69 133 THR A O 1
ATOM 977 N N . GLN A 1 134 ? 3.013 -9.628 -7.671 1.00 90.56 134 GLN A N 1
ATOM 978 C CA . GLN A 1 134 ? 2.114 -10.763 -7.943 1.00 90.56 134 GLN A CA 1
ATOM 979 C C . GLN A 1 134 ? 1.141 -11.030 -6.788 1.00 90.56 134 GLN A C 1
ATOM 981 O O . GLN A 1 134 ? -0.056 -11.257 -6.999 1.00 90.56 134 GLN A O 1
ATOM 986 N N . HIS A 1 135 ? 1.636 -10.951 -5.551 1.00 86.88 135 HIS A N 1
ATOM 987 C CA . HIS A 1 135 ? 0.811 -11.114 -4.359 1.00 86.88 135 HIS A CA 1
ATOM 988 C C . HIS A 1 135 ? -0.240 -10.006 -4.195 1.00 86.88 135 HIS A C 1
ATOM 990 O O . HIS A 1 135 ? -1.246 -10.224 -3.523 1.00 86.88 135 HIS A O 1
ATOM 996 N N . LEU A 1 136 ? -0.045 -8.808 -4.767 1.00 85.44 136 LEU A N 1
ATOM 997 C CA . LEU A 1 136 ? -1.060 -7.741 -4.736 1.00 85.44 136 LEU A CA 1
ATOM 998 C C . LEU A 1 136 ? -2.304 -8.107 -5.530 1.00 85.44 136 LEU A C 1
ATOM 1000 O O . LEU A 1 136 ? -3.413 -7.772 -5.125 1.00 85.44 136 LEU A O 1
ATOM 1004 N N . PHE A 1 137 ? -2.119 -8.842 -6.618 1.00 86.25 137 PHE A N 1
ATOM 1005 C CA . PHE A 1 137 ? -3.200 -9.256 -7.498 1.00 86.25 137 PHE A CA 1
ATOM 1006 C C . PHE A 1 137 ? -3.728 -10.652 -7.171 1.00 86.25 137 PHE A C 1
ATOM 1008 O O . PHE A 1 137 ? -4.390 -11.256 -8.010 1.00 86.25 137 PHE A O 1
ATOM 1015 N N . ALA A 1 138 ? -3.406 -11.200 -5.991 1.00 83.81 138 ALA A N 1
ATOM 1016 C CA . ALA A 1 138 ? -3.773 -12.560 -5.590 1.00 83.81 138 ALA A CA 1
ATOM 1017 C C . ALA A 1 138 ? -3.431 -13.624 -6.662 1.00 83.81 138 ALA A C 1
ATOM 1019 O O . ALA A 1 138 ? -4.151 -14.606 -6.833 1.00 83.81 138 ALA A O 1
ATOM 1020 N N . GLY A 1 139 ? -2.346 -13.411 -7.418 1.00 82.31 139 GLY A N 1
ATOM 1021 C CA . GLY A 1 139 ? -1.917 -14.298 -8.502 1.00 82.31 139 GLY A CA 1
ATOM 1022 C C . GLY A 1 139 ? -2.702 -14.186 -9.818 1.00 82.31 139 GLY A C 1
ATOM 1023 O O . GLY A 1 139 ? -2.430 -14.976 -10.728 1.00 82.31 139 GLY A O 1
ATOM 1024 N N . LEU A 1 140 ? -3.638 -13.232 -9.942 1.00 89.25 140 LEU A N 1
ATOM 1025 C CA . LEU A 1 140 ? -4.301 -12.886 -11.209 1.00 89.25 140 LEU A CA 1
ATOM 1026 C C . LEU A 1 140 ? -3.294 -12.315 -12.211 1.00 89.25 140 LEU A C 1
ATOM 1028 O O . LEU A 1 140 ? -3.277 -12.722 -13.371 1.00 89.25 140 LEU A O 1
ATOM 1032 N N . VAL A 1 141 ? -2.439 -11.405 -11.737 1.00 92.25 141 VAL A N 1
ATOM 1033 C CA . VAL A 1 141 ? -1.265 -10.929 -12.469 1.00 92.25 141 VAL A CA 1
ATOM 1034 C C . VAL A 1 141 ? -0.069 -11.769 -12.040 1.00 92.25 141 VAL A C 1
ATOM 1036 O O . VAL A 1 141 ? 0.240 -11.863 -10.849 1.00 92.25 141 VAL A O 1
ATOM 1039 N N . ARG A 1 142 ? 0.609 -12.387 -13.006 1.00 92.81 142 ARG A N 1
ATOM 1040 C CA . ARG A 1 142 ? 1.775 -13.242 -12.777 1.00 92.81 142 ARG A CA 1
ATOM 1041 C C . ARG A 1 142 ? 3.007 -12.667 -13.448 1.00 92.81 142 ARG A C 1
ATOM 1043 O O . ARG A 1 142 ? 2.927 -12.187 -14.568 1.00 92.81 142 ARG A O 1
ATOM 1050 N N . TRP A 1 143 ? 4.136 -12.756 -12.767 1.00 92.81 143 TRP A N 1
ATOM 1051 C CA . TRP A 1 143 ? 5.452 -12.542 -13.338 1.00 92.81 143 TRP A CA 1
ATOM 1052 C C . TRP A 1 143 ? 5.889 -13.839 -14.020 1.00 92.81 143 TRP A C 1
ATOM 1054 O O . TRP A 1 143 ? 5.924 -14.894 -13.382 1.00 92.81 143 TRP A O 1
ATOM 1064 N N . THR A 1 144 ? 6.120 -13.820 -15.330 1.00 90.25 144 THR A N 1
ATOM 1065 C CA . THR A 1 144 ? 6.523 -15.010 -16.096 1.00 90.25 144 THR A CA 1
ATOM 1066 C C . THR A 1 144 ? 7.279 -14.600 -17.350 1.00 90.25 144 THR A C 1
ATOM 1068 O O . THR A 1 144 ? 6.726 -13.868 -18.166 1.00 90.25 144 THR A O 1
ATOM 1071 N N . GLY A 1 145 ? 8.498 -15.123 -17.530 1.00 85.38 145 GLY A N 1
ATOM 1072 C CA . GLY A 1 145 ? 9.314 -14.862 -18.723 1.00 85.38 145 GLY A CA 1
ATOM 1073 C C . GLY A 1 145 ? 9.493 -13.368 -18.980 1.00 85.38 145 GLY A C 1
ATOM 1074 O O . GLY A 1 145 ? 9.139 -12.902 -20.056 1.00 85.38 145 GLY A O 1
ATOM 1075 N N . ASP A 1 146 ? 9.931 -12.644 -17.947 1.00 92.69 146 ASP A N 1
ATOM 1076 C CA . ASP A 1 146 ? 10.192 -11.199 -17.954 1.00 92.69 146 ASP A CA 1
ATOM 1077 C C . ASP A 1 146 ? 8.976 -10.304 -18.244 1.00 92.69 146 ASP A C 1
ATOM 1079 O O . ASP A 1 146 ? 9.112 -9.155 -18.643 1.00 92.69 146 ASP A O 1
ATOM 1083 N N . ALA A 1 147 ? 7.757 -10.798 -18.012 1.00 94.69 147 ALA A N 1
ATOM 1084 C CA . ALA A 1 147 ? 6.536 -10.025 -18.211 1.00 94.69 147 ALA 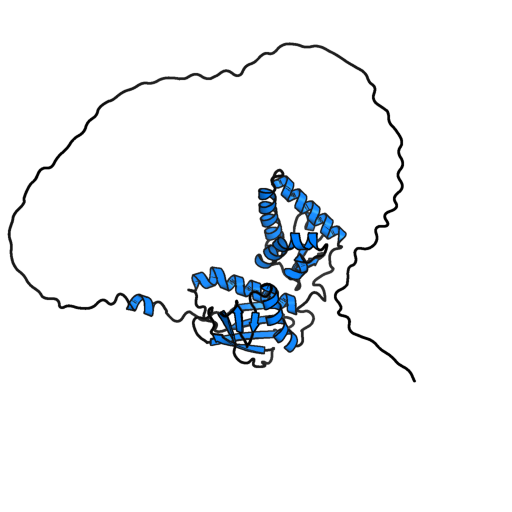A CA 1
ATOM 1085 C C . ALA A 1 147 ? 5.548 -10.170 -17.050 1.00 94.69 147 ALA A C 1
ATOM 1087 O O . ALA A 1 147 ? 5.403 -11.244 -16.459 1.00 94.69 147 ALA A O 1
ATOM 1088 N N . PHE A 1 148 ? 4.786 -9.105 -16.786 1.00 94.12 148 PHE A N 1
ATOM 1089 C CA . PHE A 1 148 ? 3.551 -9.196 -16.010 1.00 94.12 148 PHE A CA 1
ATOM 1090 C C . PHE A 1 148 ? 2.402 -9.611 -16.925 1.00 94.12 148 PHE A C 1
ATOM 1092 O O . PHE A 1 148 ? 2.072 -8.904 -17.876 1.00 94.12 148 PHE A O 1
ATOM 1099 N N . ARG A 1 149 ? 1.763 -10.743 -16.626 1.00 95.56 149 ARG A N 1
ATOM 1100 C CA . ARG A 1 149 ? 0.721 -11.353 -17.457 1.00 95.56 149 ARG A CA 1
ATOM 1101 C C . ARG A 1 149 ? -0.585 -11.561 -16.707 1.00 95.56 149 ARG A C 1
ATOM 1103 O O . ARG A 1 149 ? -0.565 -11.944 -15.540 1.00 95.56 149 ARG A O 1
ATOM 1110 N N . ILE A 1 150 ? -1.711 -11.398 -17.399 1.00 94.56 150 ILE A N 1
ATOM 1111 C CA . ILE A 1 150 ? -3.022 -11.910 -16.972 1.00 94.56 150 ILE A CA 1
ATOM 1112 C C . ILE A 1 150 ? -3.446 -12.988 -17.966 1.00 94.56 150 ILE A C 1
ATOM 1114 O O . ILE A 1 150 ? -3.789 -12.700 -19.112 1.00 94.56 150 ILE A O 1
ATOM 1118 N N . GLY A 1 151 ? -3.408 -14.250 -17.533 1.00 91.12 151 GLY A N 1
ATOM 1119 C CA . GLY A 1 151 ? -3.629 -15.382 -18.433 1.00 91.12 151 GLY A CA 1
ATOM 1120 C C . GLY A 1 151 ? -2.631 -15.355 -19.606 1.00 91.12 151 GLY A C 1
ATOM 1121 O O 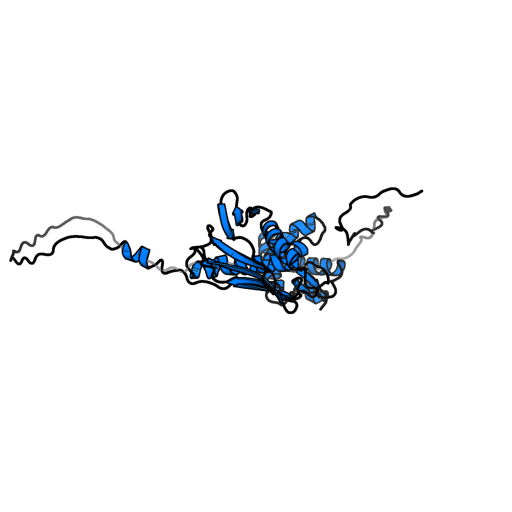. GLY A 1 151 ? -1.427 -15.311 -19.349 1.00 91.12 151 GLY A O 1
ATOM 1122 N N . PRO A 1 152 ? -3.091 -15.373 -20.873 1.00 92.00 152 PRO A N 1
ATOM 1123 C CA . PRO A 1 152 ? -2.211 -15.320 -22.041 1.00 92.00 152 PRO A CA 1
ATOM 1124 C C . PRO A 1 152 ? -1.728 -13.902 -22.393 1.00 92.00 152 PRO A C 1
ATOM 1126 O O . PRO A 1 152 ? -0.930 -13.746 -23.311 1.00 92.00 152 PRO A O 1
ATOM 1129 N N . LEU A 1 153 ? -2.230 -12.865 -21.716 1.00 94.69 153 LEU A N 1
ATOM 1130 C CA . LEU A 1 153 ? -2.008 -11.472 -22.093 1.00 94.69 153 LEU A CA 1
ATOM 1131 C C . LEU A 1 153 ? -0.818 -10.874 -21.337 1.00 94.69 153 LEU A C 1
ATOM 1133 O O . LEU A 1 153 ? -0.859 -10.802 -20.109 1.00 94.69 153 LEU A O 1
ATOM 1137 N N . SER A 1 154 ? 0.199 -10.390 -22.054 1.00 95.44 154 SER A N 1
ATOM 1138 C CA . SER A 1 154 ? 1.289 -9.585 -21.486 1.00 95.44 154 SER A CA 1
ATOM 1139 C C . SER A 1 154 ? 0.839 -8.143 -21.265 1.00 95.44 154 SER A C 1
ATOM 1141 O O . SER A 1 154 ? 0.594 -7.408 -22.217 1.00 95.44 154 SER A O 1
ATOM 1143 N N . LEU A 1 155 ? 0.740 -7.716 -20.008 1.00 94.38 155 LEU A N 1
ATOM 1144 C CA . LEU A 1 155 ? 0.421 -6.332 -19.657 1.00 94.38 155 LEU A CA 1
ATOM 1145 C C . LEU A 1 155 ? 1.612 -5.410 -19.904 1.00 94.38 155 LEU A C 1
ATOM 1147 O O . LEU A 1 155 ? 1.468 -4.381 -20.555 1.00 94.38 155 LEU A O 1
ATOM 1151 N N . ILE A 1 156 ? 2.768 -5.792 -19.365 1.00 94.25 156 ILE A N 1
ATOM 1152 C CA . ILE A 1 156 ? 4.042 -5.086 -19.496 1.00 94.25 156 ILE A CA 1
ATOM 1153 C C . ILE A 1 156 ? 5.125 -6.146 -19.645 1.00 94.25 156 ILE A C 1
ATOM 1155 O O . ILE A 1 156 ? 5.158 -7.110 -18.874 1.00 94.25 156 ILE A O 1
ATOM 1159 N N . GLU A 1 157 ? 5.984 -5.956 -20.635 1.00 96.12 157 GLU A N 1
ATOM 1160 C CA . GLU A 1 157 ? 7.131 -6.803 -20.931 1.00 96.12 157 GLU A CA 1
ATOM 1161 C C . GLU A 1 157 ? 8.417 -6.049 -20.618 1.00 96.12 157 GLU A C 1
ATOM 1163 O O . GLU A 1 157 ? 8.542 -4.848 -20.884 1.00 96.12 157 GLU A O 1
ATOM 1168 N N . PHE A 1 158 ? 9.363 -6.774 -20.040 1.00 96.12 158 PHE A N 1
ATOM 1169 C CA . PHE A 1 158 ? 10.689 -6.296 -19.718 1.00 96.12 158 PHE A CA 1
ATOM 1170 C C . PHE A 1 158 ? 11.723 -7.121 -20.484 1.00 96.12 158 PHE A C 1
ATOM 1172 O O . PHE A 1 158 ? 11.503 -8.283 -20.824 1.00 96.12 158 PHE A O 1
ATOM 1179 N N . GLY A 1 159 ? 12.859 -6.506 -20.781 1.00 95.00 159 GLY A N 1
ATOM 1180 C CA . GLY A 1 159 ? 14.031 -7.205 -21.288 1.00 95.00 159 GLY A CA 1
ATOM 1181 C C . GLY A 1 159 ? 14.950 -7.670 -20.155 1.00 95.00 159 GLY A C 1
ATOM 1182 O O . GLY A 1 159 ? 14.637 -7.486 -18.975 1.00 95.00 159 GLY A O 1
ATOM 1183 N N . PRO A 1 160 ? 16.111 -8.249 -20.508 1.00 93.62 160 PRO A N 1
ATOM 1184 C CA . PRO A 1 160 ? 17.058 -8.773 -19.533 1.00 93.62 160 PRO A CA 1
ATOM 1185 C C . PRO A 1 160 ? 17.486 -7.701 -18.518 1.00 93.62 160 PRO A C 1
ATOM 1187 O O . PRO A 1 160 ? 17.856 -6.597 -18.931 1.00 93.62 160 PRO A O 1
ATOM 1190 N N . PRO A 1 161 ? 17.476 -8.008 -17.208 1.00 94.25 161 PRO A N 1
ATOM 1191 C CA . PRO A 1 161 ? 17.875 -7.047 -16.193 1.00 94.25 161 PRO A CA 1
ATOM 1192 C C . PRO A 1 161 ? 19.366 -6.723 -16.276 1.00 94.25 161 PRO A C 1
ATOM 1194 O O . PRO A 1 161 ? 20.210 -7.619 -16.339 1.00 94.25 161 PRO A O 1
ATOM 1197 N N . ALA A 1 162 ? 19.694 -5.438 -16.184 1.00 94.50 162 ALA A N 1
ATOM 1198 C CA . ALA A 1 162 ? 21.059 -4.945 -16.080 1.00 94.50 162 ALA A CA 1
ATOM 1199 C C . ALA A 1 162 ? 21.351 -4.490 -14.647 1.00 94.50 162 ALA A C 1
ATOM 1201 O O . ALA A 1 162 ? 20.533 -3.830 -14.005 1.00 94.50 162 ALA A O 1
ATOM 1202 N N . ARG A 1 163 ? 22.535 -4.826 -14.132 1.00 94.88 163 ARG A N 1
ATOM 1203 C CA . ARG A 1 163 ? 22.987 -4.300 -12.843 1.00 94.88 163 ARG A CA 1
ATOM 1204 C C . ARG A 1 163 ? 23.409 -2.840 -13.010 1.00 94.88 163 ARG A C 1
ATOM 1206 O O . ARG A 1 163 ? 24.234 -2.543 -13.868 1.00 94.88 163 ARG A O 1
ATOM 1213 N N . ILE A 1 164 ? 22.895 -1.964 -12.155 1.00 93.25 164 ILE A N 1
ATOM 1214 C CA . ILE A 1 164 ? 23.317 -0.562 -12.040 1.00 93.25 164 ILE A CA 1
ATOM 1215 C C . ILE A 1 164 ? 23.945 -0.319 -10.662 1.00 93.25 164 ILE A C 1
ATOM 1217 O O . ILE A 1 164 ? 23.883 -1.178 -9.779 1.00 93.25 164 ILE A O 1
ATOM 1221 N N . VAL A 1 165 ? 24.575 0.844 -10.472 1.00 88.69 165 VAL A N 1
ATOM 1222 C CA . VAL A 1 165 ? 25.288 1.182 -9.224 1.00 88.69 165 VAL A CA 1
ATOM 1223 C C . VAL A 1 165 ? 24.360 1.087 -8.011 1.00 88.69 165 VAL A C 1
ATOM 1225 O O . VAL A 1 165 ? 24.711 0.448 -7.023 1.00 88.69 165 VAL A O 1
ATOM 1228 N N . ALA A 1 166 ? 23.163 1.664 -8.120 1.00 87.12 166 ALA A N 1
ATOM 1229 C CA . ALA A 1 166 ? 22.185 1.721 -7.037 1.00 87.12 166 ALA A CA 1
ATOM 1230 C C . ALA A 1 166 ? 21.248 0.497 -6.975 1.00 87.12 166 ALA A C 1
ATOM 1232 O O . ALA A 1 166 ? 20.388 0.438 -6.105 1.00 87.12 166 ALA A O 1
ATOM 1233 N N . GLY A 1 167 ? 21.376 -0.492 -7.871 1.00 94.06 167 GLY A N 1
ATOM 1234 C CA . GLY A 1 167 ? 20.444 -1.623 -7.917 1.00 94.06 167 GLY A CA 1
ATOM 1235 C C . GLY A 1 167 ? 20.332 -2.289 -9.284 1.00 94.06 167 GLY A C 1
ATOM 1236 O O . GLY A 1 167 ? 21.331 -2.746 -9.837 1.00 94.06 167 GLY A O 1
ATOM 1237 N N . TRP A 1 168 ? 19.118 -2.388 -9.822 1.00 96.56 168 TRP A N 1
ATOM 1238 C CA . TRP A 1 168 ? 18.831 -3.094 -11.075 1.00 96.56 168 TRP A CA 1
ATOM 1239 C C . TRP A 1 168 ? 17.956 -2.269 -12.009 1.00 96.56 168 TRP A C 1
ATOM 1241 O O . TRP A 1 168 ? 17.003 -1.651 -11.557 1.00 96.56 168 TRP A O 1
ATOM 1251 N N . SER A 1 169 ? 18.241 -2.330 -13.307 1.00 96.75 169 SER A N 1
ATOM 1252 C CA . SER A 1 169 ? 17.448 -1.708 -14.364 1.00 96.75 169 SER A CA 1
ATOM 1253 C C . SER A 1 169 ? 16.810 -2.771 -15.250 1.00 96.75 169 SER A C 1
ATOM 1255 O O . SER A 1 169 ? 17.468 -3.731 -15.660 1.00 96.75 169 SER A O 1
ATOM 1257 N N . TYR A 1 170 ? 15.529 -2.591 -15.544 1.00 96.31 170 TYR A N 1
ATOM 1258 C CA . TYR A 1 170 ? 14.727 -3.454 -16.398 1.00 96.31 170 TYR A CA 1
ATOM 1259 C C . TYR A 1 170 ? 14.238 -2.661 -17.604 1.00 96.31 170 TYR A C 1
ATOM 1261 O O . TYR A 1 170 ? 13.345 -1.826 -17.447 1.00 96.31 170 TYR A O 1
ATOM 1269 N N . PRO A 1 171 ? 14.772 -2.899 -18.810 1.00 96.31 171 PRO A N 1
ATOM 1270 C CA . PRO A 1 171 ? 14.296 -2.197 -19.994 1.00 96.31 171 PRO A CA 1
ATOM 1271 C C . PRO A 1 171 ? 12.850 -2.603 -20.291 1.00 96.31 171 PRO A C 1
ATOM 1273 O O . PRO A 1 171 ? 12.529 -3.786 -20.277 1.00 96.31 171 PRO A O 1
ATOM 1276 N N . LEU A 1 172 ? 11.983 -1.636 -20.574 1.00 95.38 172 LEU A N 1
ATOM 1277 C CA . LEU A 1 172 ? 10.594 -1.876 -20.963 1.00 95.38 172 LEU A CA 1
ATOM 1278 C C . LEU A 1 172 ? 10.541 -2.192 -22.459 1.00 95.38 172 LEU A C 1
ATOM 1280 O O . LEU A 1 172 ? 10.825 -1.338 -23.300 1.00 95.38 172 LEU A O 1
ATOM 1284 N N . THR A 1 173 ? 10.184 -3.425 -22.801 1.00 95.25 173 THR A N 1
ATOM 1285 C CA . THR A 1 173 ? 10.195 -3.922 -24.185 1.00 95.25 173 THR A CA 1
ATOM 1286 C C . THR A 1 173 ? 8.819 -3.890 -24.843 1.00 95.25 173 THR A C 1
ATOM 1288 O O . THR A 1 173 ? 8.742 -3.986 -26.065 1.00 95.25 173 THR A O 1
ATOM 1291 N N . GLY A 1 174 ? 7.742 -3.696 -24.076 1.00 93.12 174 GLY A N 1
ATOM 1292 C CA . GLY A 1 174 ? 6.392 -3.540 -24.617 1.00 93.12 174 GLY A CA 1
ATOM 1293 C C . GLY A 1 174 ? 5.297 -4.038 -23.677 1.00 93.12 174 GLY A C 1
ATOM 1294 O O . GLY A 1 174 ? 5.369 -3.857 -22.461 1.00 93.12 174 GLY A O 1
ATOM 1295 N N . GLY A 1 175 ? 4.269 -4.662 -24.254 1.00 93.44 175 GLY A N 1
ATOM 1296 C CA . GLY A 1 175 ? 3.072 -5.143 -23.561 1.00 93.44 175 GLY A CA 1
ATOM 1297 C C . GLY A 1 175 ? 1.833 -4.287 -23.835 1.00 93.44 175 GLY A C 1
ATOM 1298 O O . GLY A 1 175 ? 1.919 -3.183 -24.361 1.00 93.44 175 GLY A O 1
ATOM 1299 N N . LEU A 1 176 ? 0.657 -4.803 -23.474 1.00 94.00 176 LEU A N 1
ATOM 1300 C CA . LEU A 1 176 ? -0.641 -4.179 -23.764 1.00 94.00 176 LEU A CA 1
ATOM 1301 C C . LEU A 1 176 ? -0.849 -2.800 -23.129 1.00 94.00 176 LEU A C 1
ATOM 1303 O O . LEU A 1 176 ? -1.744 -2.071 -23.549 1.00 94.00 176 LEU A O 1
ATOM 1307 N N . LEU A 1 177 ? -0.095 -2.453 -22.086 1.00 92.31 177 LEU A N 1
ATOM 1308 C CA . LEU A 1 177 ? -0.201 -1.146 -21.439 1.00 92.31 177 LEU A CA 1
ATOM 1309 C C . LEU A 1 177 ? 0.749 -0.106 -22.052 1.00 92.31 177 LEU A C 1
ATOM 1311 O O . LEU A 1 177 ? 0.517 1.090 -21.869 1.00 92.31 177 LEU A O 1
ATOM 1315 N N . ALA A 1 178 ? 1.753 -0.536 -22.821 1.00 92.50 178 ALA A N 1
ATOM 1316 C CA . ALA A 1 178 ? 2.708 0.335 -23.495 1.00 92.50 178 ALA A CA 1
ATOM 1317 C C . ALA A 1 178 ? 2.256 0.647 -24.932 1.00 92.50 178 ALA A C 1
ATOM 1319 O O . ALA A 1 178 ? 1.831 -0.239 -25.670 1.00 92.50 178 ALA A O 1
ATOM 1320 N N . ALA A 1 179 ? 2.361 1.909 -25.347 1.00 91.19 179 ALA A N 1
ATOM 1321 C CA . ALA A 1 179 ? 2.106 2.316 -26.729 1.00 91.19 179 ALA A CA 1
ATOM 1322 C C . ALA A 1 179 ? 3.211 1.840 -27.682 1.00 91.19 179 ALA A C 1
ATOM 1324 O O . ALA A 1 179 ? 2.945 1.499 -28.830 1.00 91.19 179 ALA A O 1
ATOM 1325 N N . GLU A 1 180 ? 4.451 1.840 -27.198 1.00 89.06 180 GLU A N 1
ATOM 1326 C CA . GLU A 1 180 ? 5.641 1.428 -27.932 1.00 89.06 180 GLU A CA 1
ATOM 1327 C C . GLU A 1 180 ? 6.707 0.902 -26.953 1.00 89.06 180 GLU A C 1
ATOM 1329 O O . GLU A 1 180 ? 6.668 1.255 -25.768 1.00 89.06 180 GLU A O 1
ATOM 1334 N N . PRO A 1 181 ? 7.655 0.070 -27.422 1.00 90.50 181 PRO A N 1
ATOM 1335 C CA . PRO A 1 181 ? 8.832 -0.304 -26.644 1.00 90.50 181 PRO A CA 1
ATOM 1336 C C . PRO A 1 181 ? 9.650 0.926 -26.244 1.00 90.50 181 PRO A C 1
ATOM 1338 O O . PRO A 1 181 ? 9.840 1.838 -27.050 1.00 90.50 181 PRO A O 1
ATOM 1341 N N . GLY A 1 182 ? 10.193 0.929 -25.029 1.00 89.06 182 GLY A N 1
ATOM 1342 C CA . GLY A 1 182 ? 11.060 2.000 -24.556 1.00 89.06 182 GLY A CA 1
ATOM 1343 C C . GLY A 1 182 ? 10.869 2.341 -23.084 1.00 89.06 182 GLY A C 1
ATOM 1344 O O . GLY A 1 182 ? 9.804 2.147 -22.498 1.00 89.06 182 GLY A O 1
ATOM 1345 N N . GLY A 1 183 ? 11.936 2.890 -22.505 1.00 93.56 183 GLY A N 1
ATOM 1346 C CA . GLY A 1 183 ? 12.013 3.202 -21.086 1.00 93.56 183 GLY A CA 1
ATOM 1347 C C . GLY A 1 183 ? 12.630 2.085 -20.249 1.00 93.56 183 GLY A C 1
ATOM 1348 O O . GLY A 1 183 ? 13.048 1.047 -20.766 1.00 93.56 183 GLY A O 1
ATOM 1349 N N . SER A 1 184 ? 12.690 2.312 -18.944 1.00 95.75 184 SER A N 1
ATOM 1350 C CA . SER A 1 184 ? 13.205 1.360 -17.965 1.00 95.75 184 SER A CA 1
ATOM 1351 C C . SER A 1 184 ? 12.433 1.449 -16.655 1.00 95.75 184 SER A C 1
ATOM 1353 O O . SER A 1 184 ? 11.867 2.491 -16.324 1.00 95.75 184 SER A O 1
ATOM 1355 N N . LEU A 1 185 ? 12.404 0.339 -15.923 1.00 96.56 185 LEU A N 1
ATOM 1356 C CA . LEU A 1 185 ? 12.101 0.287 -14.501 1.00 96.56 185 LEU A CA 1
ATOM 1357 C C . LEU A 1 185 ? 13.411 0.067 -13.746 1.00 96.56 185 LEU A C 1
ATOM 1359 O O . LEU A 1 185 ? 14.007 -1.005 -13.831 1.00 96.56 185 LEU A O 1
ATOM 1363 N N . ASP A 1 186 ? 13.805 1.056 -12.966 1.00 96.81 186 ASP A N 1
ATOM 1364 C CA . ASP A 1 186 ? 14.971 1.010 -12.107 1.00 96.81 186 ASP A CA 1
ATOM 1365 C C . ASP A 1 186 ? 14.511 0.749 -10.668 1.00 96.81 186 ASP A C 1
ATOM 1367 O O . ASP A 1 186 ? 13.636 1.425 -10.119 1.00 96.81 186 ASP A O 1
ATOM 1371 N N . LEU A 1 187 ? 15.058 -0.305 -10.073 1.00 96.94 187 LEU A N 1
ATOM 1372 C CA . LEU A 1 187 ? 14.844 -0.695 -8.688 1.00 96.94 187 LEU A CA 1
ATOM 1373 C C . LEU A 1 187 ? 16.122 -0.392 -7.926 1.00 96.94 187 LEU A C 1
ATOM 1375 O O . LEU A 1 187 ? 17.131 -1.085 -8.086 1.00 96.94 187 LEU A O 1
ATOM 1379 N N . GLU A 1 188 ? 16.065 0.648 -7.108 1.00 95.25 188 GLU A N 1
ATOM 1380 C CA . GLU A 1 188 ? 17.244 1.267 -6.519 1.00 95.25 188 GLU A CA 1
ATOM 1381 C C . GLU A 1 188 ? 17.157 1.298 -4.997 1.00 95.25 188 GLU A C 1
ATOM 1383 O O . GLU A 1 188 ? 16.080 1.447 -4.417 1.00 95.25 188 GLU A O 1
ATOM 1388 N N . GLU A 1 189 ? 18.306 1.196 -4.344 1.00 92.88 189 GLU A N 1
ATOM 1389 C CA . GLU A 1 189 ? 18.490 1.574 -2.952 1.00 92.88 189 GLU A CA 1
ATOM 1390 C C . GLU A 1 189 ? 19.541 2.682 -2.892 1.00 92.88 189 GLU A C 1
ATOM 1392 O O . GLU A 1 189 ? 20.647 2.536 -3.414 1.00 92.88 189 GLU A O 1
ATOM 1397 N N . GLN A 1 190 ? 19.166 3.815 -2.303 1.00 90.62 190 GLN A N 1
ATOM 1398 C CA . GLN A 1 190 ? 20.051 4.957 -2.130 1.00 90.62 190 GLN A CA 1
ATOM 1399 C C . GLN A 1 190 ? 19.660 5.734 -0.873 1.00 90.62 190 GLN A C 1
ATOM 1401 O O . GLN A 1 190 ? 18.490 6.063 -0.680 1.00 90.62 190 GLN A O 1
ATOM 1406 N N . ASP A 1 191 ? 20.643 6.053 -0.030 1.00 89.25 191 ASP A N 1
ATOM 1407 C CA . ASP A 1 191 ? 20.482 6.895 1.162 1.00 89.25 191 ASP A CA 1
ATOM 1408 C C . ASP A 1 191 ? 19.348 6.436 2.106 1.00 89.25 191 ASP A C 1
ATOM 1410 O O . ASP A 1 191 ? 18.623 7.247 2.689 1.00 89.25 191 ASP A O 1
ATOM 1414 N N . GLY A 1 192 ? 19.161 5.116 2.257 1.00 91.56 192 GLY A N 1
ATOM 1415 C CA . GLY A 1 192 ? 18.103 4.551 3.103 1.00 91.56 192 GLY A CA 1
ATOM 1416 C C . GLY A 1 192 ? 16.699 4.663 2.498 1.00 91.56 192 GLY A C 1
ATOM 1417 O O . GLY A 1 192 ? 15.695 4.513 3.202 1.00 91.56 192 GLY A O 1
ATOM 1418 N N . LEU A 1 193 ? 16.600 4.923 1.194 1.00 94.44 193 LEU A N 1
ATOM 1419 C CA . LEU A 1 193 ? 15.368 4.878 0.418 1.00 94.44 193 LEU A CA 1
ATOM 1420 C C . LEU A 1 193 ? 15.450 3.739 -0.592 1.00 94.44 193 LEU A C 1
ATOM 1422 O O . LEU A 1 193 ? 16.345 3.707 -1.430 1.00 94.44 193 LEU A O 1
ATOM 1426 N N . MET A 1 194 ? 14.461 2.849 -0.569 1.00 95.81 194 MET A N 1
ATOM 1427 C CA . MET A 1 194 ? 14.204 1.992 -1.723 1.00 95.81 194 MET A CA 1
ATOM 1428 C C . MET A 1 194 ? 13.295 2.735 -2.683 1.00 95.81 194 MET A C 1
ATOM 1430 O O . MET A 1 194 ? 12.278 3.297 -2.261 1.00 95.81 194 MET A O 1
ATOM 1434 N N . ARG A 1 195 ? 13.645 2.723 -3.963 1.00 96.25 195 ARG A N 1
ATOM 1435 C CA . ARG A 1 195 ? 12.949 3.448 -5.017 1.00 96.25 195 ARG A CA 1
ATOM 1436 C C . ARG A 1 195 ? 12.590 2.495 -6.144 1.00 96.25 195 ARG A C 1
ATOM 1438 O O . ARG A 1 195 ? 13.341 1.581 -6.471 1.00 96.25 195 ARG A O 1
ATOM 1445 N N . ALA A 1 196 ? 11.421 2.728 -6.717 1.00 96.81 196 ALA A N 1
ATOM 1446 C CA . ALA A 1 196 ? 11.022 2.157 -7.989 1.00 96.81 196 ALA A CA 1
ATOM 1447 C C . ALA A 1 196 ? 10.810 3.335 -8.930 1.00 96.81 196 ALA A C 1
ATOM 1449 O O . ALA A 1 196 ? 9.930 4.169 -8.688 1.00 96.81 196 ALA A O 1
ATOM 1450 N N . VAL A 1 197 ? 11.651 3.425 -9.951 1.00 96.38 197 VAL A N 1
ATOM 1451 C CA . VAL A 1 197 ? 11.653 4.538 -10.886 1.00 96.38 197 VAL A CA 1
ATOM 1452 C C . VAL A 1 197 ? 11.373 4.020 -12.279 1.00 96.38 197 VAL A C 1
ATOM 1454 O O . VAL A 1 197 ? 12.092 3.183 -12.799 1.00 96.38 197 VAL A O 1
ATOM 1457 N N . VAL A 1 198 ? 10.301 4.504 -12.886 1.00 95.56 198 VAL A N 1
ATOM 1458 C CA . VAL A 1 198 ? 9.976 4.221 -14.276 1.00 95.56 198 VAL A CA 1
ATOM 1459 C C . VAL A 1 198 ? 10.328 5.447 -15.094 1.00 95.56 198 VAL A C 1
ATOM 1461 O O . VAL A 1 198 ? 9.748 6.510 -14.878 1.00 95.56 198 VAL A O 1
ATOM 1464 N N . HIS A 1 199 ? 11.234 5.292 -16.049 1.00 93.88 199 HIS A N 1
ATOM 1465 C CA . HIS A 1 199 ? 11.626 6.332 -16.992 1.00 93.88 199 HIS A CA 1
ATOM 1466 C C . HIS A 1 199 ? 11.196 5.957 -18.402 1.00 93.88 199 HIS A C 1
ATOM 1468 O O . HIS A 1 199 ? 11.179 4.785 -18.762 1.00 93.88 199 HIS A O 1
ATOM 1474 N N . GLY A 1 200 ? 10.887 6.951 -19.236 1.00 91.81 200 GLY A N 1
ATOM 1475 C CA . GLY A 1 200 ? 10.703 6.729 -20.673 1.00 91.81 200 GLY A CA 1
ATOM 1476 C C . GLY A 1 200 ? 9.450 5.934 -21.061 1.00 91.81 200 GLY A C 1
ATOM 1477 O O . GLY A 1 200 ? 9.253 5.701 -22.251 1.00 91.81 200 GLY A O 1
ATOM 1478 N N . TYR A 1 201 ? 8.605 5.542 -20.101 1.00 92.38 201 TYR A N 1
ATOM 1479 C CA . TYR A 1 201 ? 7.403 4.752 -20.359 1.00 92.38 201 TYR A CA 1
ATOM 1480 C C . TYR A 1 201 ? 6.396 5.560 -21.169 1.00 92.38 201 TYR A C 1
ATOM 1482 O O . TYR A 1 201 ? 6.129 6.724 -20.869 1.00 92.38 201 TYR A O 1
ATOM 1490 N N . ARG A 1 202 ? 5.810 4.946 -22.192 1.00 93.00 202 ARG A N 1
ATOM 1491 C CA . ARG A 1 202 ? 4.793 5.580 -23.032 1.00 93.00 202 ARG A CA 1
ATOM 1492 C C . ARG A 1 202 ? 3.497 4.792 -22.911 1.00 93.00 202 ARG A C 1
ATOM 1494 O O . ARG A 1 202 ? 3.427 3.684 -23.440 1.00 93.00 202 ARG A O 1
ATOM 1501 N N . PRO A 1 203 ? 2.482 5.315 -22.205 1.00 92.75 203 PRO A N 1
ATOM 1502 C CA . PRO A 1 203 ? 1.246 4.578 -21.985 1.00 92.75 203 PRO A CA 1
ATOM 1503 C C . PRO A 1 203 ? 0.441 4.456 -23.279 1.00 92.75 203 PRO A C 1
ATOM 1505 O O . PRO A 1 203 ? 0.407 5.391 -24.072 1.00 92.75 203 PRO A O 1
ATOM 1508 N N . LEU A 1 204 ? -0.263 3.337 -23.461 1.00 93.00 204 LEU A N 1
ATOM 1509 C CA . LEU A 1 204 ? -1.210 3.147 -24.569 1.00 93.00 204 LEU A CA 1
ATOM 1510 C C . LEU A 1 204 ? -2.444 4.061 -24.447 1.00 93.00 204 LEU A C 1
ATOM 1512 O O . LEU A 1 204 ? -3.094 4.393 -25.438 1.00 93.00 204 LEU A O 1
ATOM 1516 N N . LEU A 1 205 ? -2.803 4.453 -23.224 1.00 92.19 205 LEU A N 1
ATOM 1517 C CA . LEU A 1 205 ? -3.952 5.318 -22.989 1.00 92.19 205 LEU A CA 1
ATOM 1518 C C . LEU A 1 205 ? -3.613 6.791 -23.247 1.00 92.19 205 LEU A C 1
ATOM 1520 O O . LEU A 1 205 ? -2.549 7.249 -22.823 1.00 92.19 205 LEU A O 1
ATOM 1524 N N . PRO A 1 206 ? -4.562 7.580 -23.792 1.00 92.44 206 PRO A N 1
ATOM 1525 C CA . PRO A 1 206 ? -4.435 9.029 -23.854 1.00 92.44 206 PRO A CA 1
ATOM 1526 C C . PRO A 1 206 ? -4.052 9.619 -22.495 1.00 92.44 206 PRO A C 1
ATOM 1528 O O . PRO A 1 206 ? -4.595 9.226 -21.461 1.00 92.44 206 PRO A O 1
ATOM 1531 N N . MET A 1 207 ? -3.162 10.612 -22.497 1.00 91.44 207 MET A N 1
ATOM 1532 C CA . MET A 1 207 ? -2.512 11.117 -21.280 1.00 91.44 207 MET A CA 1
ATOM 1533 C C . MET A 1 207 ? -3.458 11.515 -20.146 1.00 91.44 207 MET A C 1
ATOM 1535 O O . MET A 1 207 ? -3.138 11.292 -18.980 1.00 91.44 207 MET A O 1
ATOM 1539 N N . LEU A 1 208 ? -4.620 12.094 -20.458 1.00 92.38 208 LEU A N 1
ATOM 1540 C CA . LEU A 1 208 ? -5.607 12.443 -19.436 1.00 92.38 208 LEU A CA 1
ATOM 1541 C C . LEU A 1 208 ? -6.180 11.190 -18.760 1.00 92.38 208 LEU A C 1
ATOM 1543 O O . LEU A 1 208 ? -6.261 11.132 -17.536 1.00 92.38 208 LEU A O 1
ATOM 1547 N N . ILE A 1 209 ? -6.523 10.172 -19.551 1.00 94.12 209 ILE A N 1
ATOM 1548 C CA . ILE A 1 209 ? -7.044 8.901 -19.041 1.00 94.12 209 ILE A CA 1
ATOM 1549 C C . ILE A 1 209 ? -5.948 8.186 -18.249 1.00 94.12 209 ILE A C 1
ATOM 1551 O O . ILE A 1 209 ? -6.206 7.755 -17.127 1.00 94.12 209 ILE A O 1
ATOM 1555 N N . TYR A 1 210 ? -4.718 8.133 -18.771 1.00 93.56 210 TYR A N 1
ATOM 1556 C CA . TYR A 1 210 ? -3.563 7.575 -18.063 1.00 93.56 210 TYR A CA 1
ATOM 1557 C C . TYR A 1 210 ? -3.374 8.220 -16.681 1.00 93.56 210 TYR A C 1
ATOM 1559 O O . TYR A 1 210 ? -3.319 7.518 -15.672 1.00 93.56 210 TYR A O 1
ATOM 1567 N N . ARG A 1 211 ? -3.349 9.558 -16.615 1.00 94.50 211 ARG A N 1
ATOM 1568 C CA . ARG A 1 211 ? -3.150 10.313 -15.366 1.00 94.50 211 ARG A CA 1
ATOM 1569 C C . ARG A 1 211 ? -4.258 10.102 -14.339 1.00 94.50 211 ARG A C 1
ATOM 1571 O O . ARG A 1 211 ? -3.976 10.144 -13.148 1.00 94.50 211 ARG A O 1
ATOM 1578 N N . LEU A 1 212 ? -5.498 9.900 -14.780 1.00 94.25 212 LEU A N 1
ATOM 1579 C CA . LEU A 1 212 ? -6.642 9.711 -13.884 1.00 94.25 212 LEU A CA 1
ATOM 1580 C C . LEU A 1 212 ? -6.834 8.255 -13.441 1.00 94.25 212 LEU A C 1
ATOM 1582 O O . LEU A 1 212 ? -7.487 8.020 -12.428 1.00 94.25 212 LEU A O 1
ATOM 1586 N N . THR A 1 213 ? -6.293 7.286 -14.184 1.00 91.31 213 THR A N 1
ATOM 1587 C CA . THR A 1 213 ? -6.566 5.857 -13.959 1.00 91.31 213 THR A CA 1
ATOM 1588 C C . THR A 1 213 ? -5.306 5.062 -13.625 1.00 91.31 213 THR A C 1
ATOM 1590 O O . THR A 1 213 ? -5.173 4.560 -12.511 1.00 91.31 213 THR A O 1
ATOM 1593 N N . GLN A 1 214 ? -4.363 4.963 -14.561 1.00 92.56 214 GLN A N 1
ATOM 1594 C CA . GLN A 1 214 ? -3.177 4.118 -14.432 1.00 92.56 214 GLN A CA 1
ATOM 1595 C C . GLN A 1 214 ? -2.100 4.742 -13.546 1.00 92.56 214 GLN A C 1
ATOM 1597 O O . GLN A 1 214 ? -1.508 4.035 -12.741 1.00 92.56 214 GLN A O 1
ATOM 1602 N N . LEU A 1 215 ? -1.858 6.052 -13.626 1.00 93.56 215 LEU A N 1
ATOM 1603 C CA . LEU A 1 215 ? -0.799 6.691 -12.839 1.00 93.56 215 LEU A CA 1
ATOM 1604 C C . LEU A 1 215 ? -1.009 6.551 -11.315 1.00 93.56 215 LEU A C 1
ATOM 1606 O O . LEU A 1 215 ? -0.083 6.101 -10.637 1.00 93.56 215 LEU A O 1
ATOM 1610 N N . PRO A 1 216 ? -2.199 6.844 -10.744 1.00 93.62 216 PRO A N 1
ATOM 1611 C CA . PRO A 1 216 ? -2.443 6.624 -9.318 1.00 93.62 216 PRO A CA 1
ATOM 1612 C C . PRO A 1 216 ? -2.305 5.148 -8.939 1.00 93.62 216 PRO A C 1
ATOM 1614 O O . PRO A 1 216 ? -1.837 4.822 -7.849 1.00 93.62 216 PRO A O 1
ATOM 1617 N N . PHE A 1 217 ? -2.692 4.257 -9.855 1.00 91.81 217 PHE A N 1
ATOM 1618 C CA . PHE A 1 217 ? -2.565 2.821 -9.676 1.00 91.81 217 PHE A CA 1
ATOM 1619 C C . PHE A 1 217 ? -1.098 2.364 -9.644 1.00 91.81 217 PHE A C 1
ATOM 1621 O O . PHE A 1 217 ? -0.733 1.602 -8.752 1.00 91.81 217 PHE A O 1
ATOM 1628 N N . HIS A 1 218 ? -0.246 2.865 -10.543 1.00 92.69 218 HIS A N 1
ATOM 1629 C CA . HIS A 1 218 ? 1.190 2.575 -10.561 1.00 92.69 218 HIS A CA 1
ATOM 1630 C C . HIS A 1 218 ? 1.882 3.051 -9.286 1.00 92.69 218 HIS A C 1
ATOM 1632 O O . HIS A 1 218 ? 2.638 2.287 -8.694 1.00 92.69 218 HIS A O 1
ATOM 1638 N N . HIS A 1 219 ? 1.574 4.259 -8.805 1.00 95.06 219 HIS A N 1
ATOM 1639 C CA . HIS A 1 219 ? 2.078 4.722 -7.509 1.00 95.06 219 HIS A CA 1
ATOM 1640 C C . HIS A 1 219 ? 1.622 3.808 -6.370 1.00 95.06 219 HIS A C 1
ATOM 1642 O O . HIS A 1 219 ? 2.434 3.329 -5.583 1.00 95.06 219 HIS A O 1
ATOM 1648 N N . PHE A 1 220 ? 0.326 3.491 -6.305 1.00 94.25 220 PHE A N 1
ATOM 1649 C CA . PHE A 1 220 ? -0.208 2.597 -5.279 1.00 94.25 220 PHE A CA 1
ATOM 1650 C C . PHE A 1 220 ? 0.470 1.215 -5.285 1.00 94.25 220 PHE A C 1
ATOM 1652 O O . PHE A 1 220 ? 0.886 0.728 -4.232 1.00 94.25 220 PHE A O 1
ATOM 1659 N N . GLN A 1 221 ? 0.602 0.600 -6.460 1.00 94.00 221 GLN A N 1
ATOM 1660 C CA . GLN A 1 221 ? 1.231 -0.704 -6.649 1.00 94.00 221 GLN A CA 1
ATOM 1661 C C . GLN A 1 221 ? 2.722 -0.665 -6.294 1.00 94.00 221 GLN A C 1
ATOM 1663 O O . GLN A 1 221 ? 3.156 -1.468 -5.468 1.00 94.00 221 GLN A O 1
ATOM 1668 N N . SER A 1 222 ? 3.492 0.262 -6.874 1.00 95.56 222 SER A N 1
ATOM 1669 C CA . SER A 1 222 ? 4.932 0.395 -6.622 1.00 95.56 222 SER A CA 1
ATOM 1670 C C . SER A 1 222 ? 5.214 0.639 -5.149 1.00 95.56 222 SER A C 1
ATOM 1672 O O . SER A 1 222 ? 6.015 -0.082 -4.552 1.00 95.56 222 SER A O 1
ATOM 1674 N N . ARG A 1 223 ? 4.488 1.571 -4.523 1.00 96.44 223 ARG A N 1
ATOM 1675 C CA . ARG A 1 223 ? 4.607 1.841 -3.091 1.00 96.44 223 ARG A CA 1
ATOM 1676 C C . ARG A 1 223 ? 4.380 0.590 -2.255 1.00 96.44 223 ARG A C 1
ATOM 1678 O O . ARG A 1 223 ? 5.157 0.283 -1.353 1.00 96.44 223 ARG A O 1
ATOM 1685 N N . LEU A 1 224 ? 3.300 -0.137 -2.527 1.00 96.06 224 LEU A N 1
ATOM 1686 C CA . LEU A 1 224 ? 2.926 -1.288 -1.718 1.00 96.06 224 LEU A CA 1
ATOM 1687 C C . LEU A 1 224 ? 3.864 -2.486 -1.940 1.00 96.06 224 LEU A C 1
ATOM 1689 O O . LEU A 1 224 ? 4.147 -3.215 -0.988 1.00 96.06 224 LEU A O 1
ATOM 1693 N N . ALA A 1 225 ? 4.397 -2.657 -3.153 1.00 95.19 225 ALA A N 1
ATOM 1694 C CA . ALA A 1 225 ? 5.456 -3.622 -3.434 1.00 95.19 225 ALA A CA 1
ATOM 1695 C C . ALA A 1 225 ? 6.734 -3.286 -2.646 1.00 95.19 225 ALA A C 1
ATOM 1697 O O . ALA A 1 225 ? 7.254 -4.145 -1.933 1.00 95.19 225 ALA A O 1
ATOM 1698 N N . LEU A 1 226 ? 7.176 -2.025 -2.671 1.00 96.31 226 LEU A N 1
ATOM 1699 C CA . LEU A 1 226 ? 8.333 -1.561 -1.899 1.00 96.31 226 LEU A CA 1
ATOM 1700 C C . LEU A 1 226 ? 8.133 -1.741 -0.386 1.00 96.31 226 LEU A C 1
ATOM 1702 O O . LEU A 1 226 ? 9.028 -2.238 0.292 1.00 96.31 226 LEU A O 1
ATOM 1706 N N . LEU A 1 227 ? 6.951 -1.427 0.159 1.00 96.19 227 LEU A N 1
ATOM 1707 C CA . LEU A 1 227 ? 6.637 -1.652 1.580 1.00 96.19 227 LEU A CA 1
ATOM 1708 C C . LEU A 1 227 ? 6.678 -3.138 1.970 1.00 96.19 227 LEU A C 1
ATOM 1710 O O . LEU A 1 227 ? 7.039 -3.473 3.100 1.00 96.19 227 LEU A O 1
ATOM 1714 N N . ARG A 1 228 ? 6.328 -4.046 1.052 1.00 94.19 228 ARG A N 1
ATOM 1715 C CA . ARG A 1 228 ? 6.451 -5.493 1.282 1.00 94.19 228 ARG A CA 1
ATOM 1716 C C . ARG A 1 228 ? 7.904 -5.949 1.284 1.00 94.19 228 ARG A C 1
ATOM 1718 O O . ARG A 1 228 ? 8.274 -6.716 2.169 1.00 94.19 228 ARG A O 1
ATOM 1725 N N . VAL A 1 229 ? 8.721 -5.442 0.359 1.00 94.56 229 VAL A N 1
ATOM 1726 C CA . VAL A 1 229 ? 10.172 -5.701 0.337 1.00 94.56 229 VAL A CA 1
ATOM 1727 C C . VAL A 1 229 ? 10.840 -5.171 1.608 1.00 94.56 229 VAL A C 1
ATOM 1729 O O . VAL A 1 229 ? 11.608 -5.903 2.236 1.00 94.56 229 VAL A O 1
ATOM 1732 N N . ARG A 1 230 ? 10.481 -3.945 2.023 1.00 94.06 230 ARG A N 1
ATOM 1733 C CA . ARG A 1 230 ? 10.896 -3.304 3.284 1.00 94.06 230 ARG A CA 1
ATOM 1734 C C . ARG A 1 230 ? 10.629 -4.213 4.479 1.00 94.06 230 ARG A C 1
ATOM 1736 O O . ARG A 1 230 ? 11.439 -4.302 5.395 1.00 94.06 230 ARG A O 1
ATOM 1743 N N . GLY A 1 231 ? 9.484 -4.892 4.469 1.00 92.12 231 GLY A N 1
ATOM 1744 C CA . GLY A 1 231 ? 9.065 -5.773 5.548 1.00 92.12 231 GLY A CA 1
ATOM 1745 C C . GLY A 1 231 ? 8.643 -5.011 6.806 1.00 92.12 231 GLY A C 1
ATOM 1746 O O . GLY A 1 231 ? 8.642 -3.782 6.874 1.00 92.12 231 GLY A O 1
ATOM 1747 N N . ARG A 1 232 ? 8.233 -5.747 7.840 1.00 91.75 232 ARG A N 1
ATOM 1748 C CA . ARG A 1 232 ? 7.676 -5.140 9.064 1.00 91.75 232 ARG A CA 1
ATOM 1749 C C . ARG A 1 232 ? 8.730 -4.734 10.087 1.00 91.75 232 ARG A C 1
ATOM 1751 O O . ARG A 1 232 ? 8.463 -3.871 10.916 1.00 91.75 232 ARG A O 1
ATOM 1758 N N . LEU A 1 233 ? 9.903 -5.357 10.040 1.00 90.62 233 LEU A N 1
ATOM 1759 C CA . LEU A 1 233 ? 10.957 -5.154 11.023 1.00 90.62 233 LEU A CA 1
ATOM 1760 C C . LEU A 1 233 ? 12.112 -4.347 10.425 1.00 90.62 233 LEU A C 1
ATOM 1762 O O . LEU A 1 233 ? 12.505 -4.624 9.295 1.00 90.62 233 LEU A O 1
ATOM 1766 N N . PRO A 1 234 ? 12.669 -3.389 11.183 1.00 92.00 234 PRO A N 1
ATOM 1767 C CA . PRO A 1 234 ? 12.171 -2.882 12.469 1.00 92.00 234 PRO A CA 1
ATOM 1768 C C . PRO A 1 234 ? 10.859 -2.090 12.299 1.00 92.00 234 PRO A C 1
ATOM 1770 O O . PRO A 1 234 ? 10.611 -1.525 11.237 1.00 92.00 234 PRO A O 1
ATOM 1773 N N . ALA A 1 235 ? 9.998 -2.048 13.318 1.00 92.56 235 ALA A N 1
ATOM 1774 C CA . ALA A 1 235 ? 8.752 -1.276 13.247 1.00 92.56 235 ALA A CA 1
ATOM 1775 C C . ALA A 1 235 ? 9.044 0.238 13.131 1.00 92.56 235 ALA A C 1
ATOM 1777 O O . ALA A 1 235 ? 10.052 0.694 13.674 1.00 92.56 235 ALA A O 1
ATOM 1778 N N . PRO A 1 236 ? 8.190 1.032 12.456 1.00 93.75 236 PRO A N 1
ATOM 1779 C CA . PRO A 1 236 ? 8.425 2.470 12.282 1.00 93.75 236 PRO A CA 1
ATOM 1780 C C . PRO A 1 236 ? 8.367 3.268 13.596 1.00 93.75 236 PRO A C 1
ATOM 1782 O O . PRO A 1 236 ? 8.961 4.336 13.692 1.00 93.75 236 PRO A O 1
ATOM 1785 N N . ALA A 1 237 ? 7.649 2.758 14.597 1.00 94.19 237 ALA A N 1
ATOM 1786 C CA . ALA A 1 237 ? 7.549 3.294 15.953 1.00 94.19 237 ALA A CA 1
ATOM 1787 C C . ALA A 1 237 ? 7.049 2.177 16.896 1.00 94.19 237 ALA A C 1
ATOM 1789 O O . ALA A 1 237 ? 6.649 1.110 16.408 1.00 94.19 237 ALA A O 1
ATOM 1790 N N . PRO A 1 238 ? 7.057 2.372 18.231 1.00 95.62 238 PRO A N 1
ATOM 1791 C CA . PRO A 1 238 ? 6.557 1.371 19.165 1.00 95.62 238 PRO A CA 1
ATOM 1792 C C . PRO A 1 238 ? 5.109 0.968 18.836 1.00 95.62 238 PRO A C 1
ATOM 1794 O O . PRO A 1 238 ? 4.220 1.829 18.844 1.00 95.62 238 PRO A O 1
ATOM 1797 N N . PRO A 1 239 ? 4.836 -0.324 18.572 1.00 95.38 239 PRO A N 1
ATOM 1798 C CA . PRO A 1 239 ? 3.496 -0.766 18.215 1.00 95.38 239 PRO A CA 1
ATOM 1799 C C . PRO A 1 239 ? 2.519 -0.555 19.377 1.00 95.38 239 PRO A C 1
ATOM 1801 O O . PRO A 1 239 ? 2.887 -0.622 20.559 1.00 95.38 239 PRO A O 1
ATOM 1804 N N . ALA A 1 240 ? 1.262 -0.279 19.037 1.00 95.69 240 ALA A N 1
ATOM 1805 C CA . ALA A 1 240 ? 0.186 -0.155 20.008 1.00 95.69 240 ALA A CA 1
ATOM 1806 C C . ALA A 1 240 ? -0.224 -1.541 20.553 1.00 95.69 240 ALA A C 1
ATOM 1808 O O .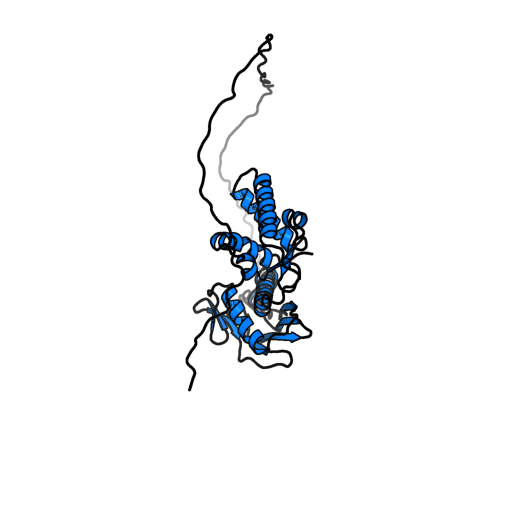 ALA A 1 240 ? -0.303 -2.503 19.780 1.00 95.69 240 ALA A O 1
ATOM 1809 N N . PRO A 1 241 ? -0.526 -1.670 21.862 1.00 94.12 241 PRO A N 1
ATOM 1810 C CA . PRO A 1 241 ? -0.959 -2.939 22.444 1.00 94.12 241 PRO A CA 1
ATOM 1811 C C . PRO A 1 241 ? -2.228 -3.493 21.768 1.00 94.12 241 PRO A C 1
ATOM 1813 O O . PRO A 1 241 ? -3.153 -2.720 21.500 1.00 94.12 241 PRO A O 1
ATOM 1816 N N . PRO A 1 242 ? -2.349 -4.821 21.558 1.00 91.88 242 PRO A N 1
ATOM 1817 C CA . PRO A 1 242 ? -3.518 -5.419 20.905 1.00 91.88 242 PRO A CA 1
ATOM 1818 C C . PRO A 1 242 ? -4.860 -5.064 21.561 1.00 91.88 242 PRO A C 1
ATOM 1820 O O . PRO A 1 242 ? -5.839 -4.816 20.860 1.00 91.88 242 PRO A O 1
ATOM 1823 N N . ALA A 1 243 ? -4.901 -4.980 22.896 1.00 93.00 243 ALA A N 1
ATOM 1824 C CA . ALA A 1 243 ? -6.101 -4.597 23.639 1.00 93.00 243 ALA A CA 1
ATOM 1825 C C . ALA A 1 243 ? -6.553 -3.162 23.312 1.00 93.00 243 ALA A C 1
ATOM 1827 O O . ALA A 1 243 ? -7.727 -2.938 23.029 1.00 93.00 243 ALA A O 1
ATOM 1828 N N . ASN A 1 244 ? -5.619 -2.205 23.259 1.00 95.12 244 ASN A N 1
ATOM 1829 C CA . ASN A 1 244 ? -5.916 -0.814 22.903 1.00 95.12 244 ASN A CA 1
ATOM 1830 C C . ASN A 1 244 ? -6.378 -0.702 21.450 1.00 95.12 244 ASN A C 1
ATOM 1832 O O . ASN A 1 244 ? -7.290 0.064 21.142 1.00 95.12 244 ASN A O 1
ATOM 1836 N N . ARG A 1 245 ? -5.774 -1.480 20.546 1.00 94.44 245 ARG A N 1
ATOM 1837 C CA . ARG A 1 245 ? -6.179 -1.537 19.136 1.00 94.44 245 ARG A CA 1
ATOM 1838 C C . ARG A 1 245 ? -7.624 -2.017 18.985 1.00 94.44 245 ARG A C 1
ATOM 1840 O O . ARG A 1 245 ? -8.400 -1.404 18.255 1.00 94.44 245 ARG A O 1
ATOM 1847 N N . LEU A 1 246 ? -7.987 -3.088 19.695 1.00 92.94 246 LEU A N 1
ATOM 1848 C CA . LEU A 1 246 ? -9.354 -3.616 19.733 1.00 92.94 246 LEU A CA 1
ATOM 1849 C C . LEU A 1 246 ? -10.336 -2.607 20.336 1.00 92.94 246 LEU A C 1
ATOM 1851 O O . LEU A 1 246 ? -11.391 -2.371 19.753 1.00 92.94 246 LEU A O 1
ATOM 1855 N N . ALA A 1 247 ? -9.980 -1.986 21.462 1.00 95.62 247 ALA A N 1
ATOM 1856 C CA . ALA A 1 247 ? -10.832 -1.012 22.135 1.00 95.62 247 ALA A CA 1
ATOM 1857 C C . ALA A 1 247 ? -11.102 0.225 21.259 1.00 95.62 247 ALA A C 1
ATOM 1859 O O . ALA A 1 247 ? -12.253 0.637 21.123 1.00 95.62 247 ALA A O 1
ATOM 1860 N N . ALA A 1 248 ? -10.081 0.762 20.585 1.00 96.56 248 ALA A N 1
ATOM 1861 C CA . ALA A 1 248 ? -10.264 1.853 19.629 1.00 96.56 248 ALA A CA 1
ATOM 1862 C C . ALA A 1 248 ? -11.152 1.455 18.449 1.00 96.56 248 ALA A C 1
ATOM 1864 O O . ALA A 1 248 ? -12.078 2.189 18.111 1.00 96.56 248 ALA A O 1
ATOM 1865 N N . GLY A 1 249 ? -10.919 0.275 17.864 1.00 94.88 249 GLY A N 1
ATOM 1866 C CA . GLY A 1 249 ? -11.755 -0.237 16.779 1.00 94.88 249 GLY A CA 1
ATOM 1867 C C . GLY A 1 249 ? -13.219 -0.415 17.193 1.00 94.88 249 GLY A C 1
ATOM 1868 O O . GLY A 1 249 ? -14.116 -0.108 16.412 1.00 94.88 249 GLY A O 1
ATOM 1869 N N . ALA A 1 250 ? -13.477 -0.851 18.430 1.00 95.81 250 ALA A N 1
ATOM 1870 C CA . ALA A 1 250 ? -14.829 -0.984 18.968 1.00 95.81 250 ALA A CA 1
ATOM 1871 C C . ALA A 1 250 ? -15.526 0.376 19.142 1.00 95.81 250 ALA A C 1
ATOM 1873 O O . ALA A 1 250 ? -16.695 0.512 18.776 1.00 95.81 250 ALA A O 1
ATOM 1874 N N . VAL A 1 251 ? -14.812 1.390 19.648 1.00 97.94 251 VAL A N 1
ATOM 1875 C CA . VAL A 1 251 ? -15.334 2.763 19.759 1.00 97.94 251 VAL A CA 1
ATOM 1876 C C . VAL A 1 251 ? -15.668 3.333 18.381 1.00 97.94 251 VAL A C 1
ATOM 1878 O O . VAL A 1 251 ? -16.767 3.853 18.186 1.00 97.94 251 VAL A O 1
ATOM 1881 N N . ASP A 1 252 ? -14.764 3.186 17.414 1.00 97.06 252 ASP A N 1
ATOM 1882 C CA . ASP A 1 252 ? -14.970 3.671 16.047 1.00 97.06 252 ASP A CA 1
ATOM 1883 C C . ASP A 1 252 ? -16.160 2.970 15.367 1.00 97.06 252 ASP A C 1
ATOM 1885 O O . ASP A 1 252 ? -16.993 3.616 14.722 1.00 97.06 252 ASP A O 1
ATOM 1889 N N . ALA A 1 253 ? -16.292 1.652 15.556 1.00 94.50 253 ALA A N 1
ATOM 1890 C CA . ALA A 1 253 ? -17.414 0.880 15.033 1.00 94.50 253 ALA A CA 1
ATOM 1891 C C . ALA A 1 253 ? -18.750 1.329 15.644 1.00 94.50 253 ALA A C 1
ATOM 1893 O O . ALA A 1 253 ? -19.726 1.529 14.913 1.00 94.50 253 ALA A O 1
ATOM 1894 N N . LEU A 1 254 ? -18.796 1.539 16.965 1.00 96.56 254 LEU A N 1
ATOM 1895 C CA . LEU A 1 254 ? -19.983 2.050 17.651 1.00 96.56 254 LEU A CA 1
ATOM 1896 C C . LEU A 1 254 ? -20.354 3.448 17.145 1.00 96.56 254 LEU A C 1
ATOM 1898 O O . LEU A 1 254 ? -21.518 3.691 16.832 1.00 96.56 254 LEU A O 1
ATOM 1902 N N . LEU A 1 255 ? -19.372 4.340 16.995 1.00 97.00 255 LEU A N 1
ATOM 1903 C CA . LEU A 1 255 ? -19.575 5.681 16.449 1.00 97.00 255 LEU A CA 1
ATOM 1904 C C . LEU A 1 255 ? -20.213 5.624 15.053 1.00 97.00 255 LEU A C 1
ATOM 1906 O O . LEU A 1 255 ? -21.208 6.306 14.797 1.00 97.00 255 LEU A O 1
ATOM 1910 N N . CYS A 1 256 ? -19.693 4.771 14.167 1.00 96.94 256 CYS A N 1
ATOM 1911 C CA . CYS A 1 256 ? -20.234 4.602 12.818 1.00 96.94 256 CYS A CA 1
ATOM 1912 C C . CYS A 1 256 ? -21.659 4.025 12.826 1.00 96.94 256 CYS A C 1
ATOM 1914 O O . CYS A 1 256 ? -22.516 4.487 12.068 1.00 96.94 256 CYS A O 1
ATOM 1916 N N . LEU A 1 257 ? -21.944 3.051 13.697 1.00 96.19 257 LEU A N 1
ATOM 1917 C CA . LEU A 1 257 ? -23.280 2.463 13.855 1.00 96.19 257 LEU A CA 1
ATOM 1918 C C . LEU A 1 257 ? -24.304 3.478 14.385 1.00 96.19 257 LEU A C 1
ATOM 1920 O O . LEU A 1 257 ? -25.423 3.549 13.865 1.00 96.19 257 LEU A O 1
ATOM 1924 N N . VAL A 1 258 ? -23.919 4.293 15.371 1.00 97.12 258 VAL A N 1
ATOM 1925 C CA . VAL A 1 258 ? -24.753 5.371 15.923 1.00 97.12 258 VAL A CA 1
ATOM 1926 C C . VAL A 1 258 ? -25.026 6.432 14.857 1.00 97.12 258 VAL A C 1
ATOM 1928 O O . VAL A 1 258 ? -26.186 6.775 14.616 1.00 97.12 258 VAL A O 1
ATOM 1931 N N . ALA A 1 259 ? -23.997 6.887 14.136 1.00 96.75 259 ALA A N 1
ATOM 1932 C CA . ALA A 1 259 ? -24.143 7.849 13.040 1.00 96.75 259 ALA A CA 1
ATOM 1933 C C . ALA A 1 259 ? -25.037 7.316 11.902 1.00 96.75 259 ALA A C 1
ATOM 1935 O O . ALA A 1 259 ? -25.784 8.064 11.261 1.00 96.75 259 ALA A O 1
ATOM 1936 N N . ALA A 1 260 ? -25.018 6.002 11.675 1.00 96.94 260 ALA A N 1
ATOM 1937 C CA . ALA A 1 260 ? -25.883 5.325 10.718 1.00 96.94 260 ALA A CA 1
ATOM 1938 C C . ALA A 1 260 ? -27.316 5.089 11.215 1.00 96.94 260 ALA A C 1
ATOM 1940 O O . ALA A 1 260 ? -28.151 4.615 10.436 1.00 96.94 260 ALA A O 1
ATOM 1941 N N . ARG A 1 261 ? -27.616 5.411 12.482 1.00 95.94 261 ARG A N 1
ATOM 1942 C CA . ARG A 1 261 ? -28.881 5.087 13.160 1.00 95.94 261 ARG A CA 1
ATOM 1943 C C . ARG A 1 261 ? -29.216 3.593 13.059 1.00 95.94 261 ARG A C 1
ATOM 1945 O O . ARG A 1 261 ? -30.339 3.227 12.722 1.00 95.94 261 ARG A O 1
ATOM 1952 N N . GLY A 1 262 ? -28.211 2.736 13.244 1.00 87.00 262 GLY A N 1
ATOM 1953 C CA . GLY A 1 262 ? -28.355 1.277 13.208 1.00 87.00 262 GLY A CA 1
ATOM 1954 C C . GLY A 1 262 ? -28.593 0.662 11.822 1.00 87.00 262 GLY A C 1
ATOM 1955 O O . GLY A 1 262 ? -28.781 -0.547 11.726 1.00 87.00 262 GLY A O 1
ATOM 1956 N N . ARG A 1 263 ? -28.580 1.443 10.728 1.00 93.12 263 ARG A N 1
ATOM 1957 C CA . ARG A 1 263 ? -28.772 0.898 9.372 1.00 93.12 263 ARG A CA 1
ATOM 1958 C C . ARG A 1 263 ? -27.459 0.337 8.807 1.00 93.12 263 ARG A C 1
ATOM 1960 O O . ARG A 1 263 ? -26.544 1.127 8.574 1.00 93.12 263 ARG A O 1
ATOM 1967 N N . PRO A 1 264 ? -27.364 -0.967 8.482 1.00 90.44 264 PRO A N 1
ATOM 1968 C CA . PRO A 1 264 ? -26.087 -1.615 8.171 1.00 90.44 264 PRO A CA 1
ATOM 1969 C C . PRO A 1 264 ? -25.429 -1.083 6.891 1.00 90.44 264 PRO A C 1
ATOM 1971 O O . PRO A 1 264 ? -24.247 -0.758 6.905 1.00 90.44 264 PRO A O 1
ATOM 1974 N N . ALA A 1 265 ? -26.190 -0.896 5.807 1.00 93.25 265 ALA A N 1
ATOM 1975 C CA . ALA A 1 265 ? -25.648 -0.351 4.556 1.00 93.25 265 ALA A CA 1
ATOM 1976 C C . ALA A 1 265 ? -25.092 1.074 4.735 1.00 93.25 265 ALA A C 1
ATOM 1978 O O . ALA A 1 265 ? -24.024 1.415 4.229 1.00 93.25 265 ALA A O 1
ATOM 1979 N N . ARG A 1 266 ? -25.790 1.900 5.523 1.00 95.69 266 ARG A N 1
ATOM 1980 C CA . ARG A 1 266 ? -25.336 3.254 5.857 1.00 95.69 266 ARG A CA 1
ATOM 1981 C C . ARG A 1 266 ? -24.121 3.223 6.786 1.00 95.69 266 ARG A C 1
ATOM 1983 O O . ARG A 1 266 ? -23.229 4.044 6.613 1.00 95.69 266 ARG A O 1
ATOM 1990 N N . ALA A 1 267 ? -24.073 2.287 7.733 1.00 94.62 267 ALA A N 1
ATOM 1991 C CA . ALA A 1 267 ? -22.931 2.100 8.621 1.00 94.62 267 ALA A CA 1
ATOM 1992 C C . ALA A 1 267 ? -21.676 1.714 7.840 1.00 94.62 267 ALA A C 1
ATOM 1994 O O . ALA A 1 267 ? -20.631 2.299 8.084 1.00 94.62 267 ALA A O 1
ATOM 1995 N N . ALA A 1 268 ? -21.787 0.818 6.856 1.00 93.56 268 ALA A N 1
ATOM 1996 C CA . ALA A 1 268 ? -20.670 0.455 5.987 1.00 93.56 268 ALA A CA 1
ATOM 1997 C C . ALA A 1 268 ? -20.140 1.662 5.192 1.00 93.56 268 ALA A C 1
ATOM 1999 O O . ALA A 1 268 ? -18.930 1.887 5.150 1.00 93.56 268 ALA A O 1
ATOM 2000 N N . LEU A 1 269 ? -21.034 2.477 4.617 1.00 96.25 269 LEU A N 1
ATOM 2001 C CA . LEU A 1 269 ? -20.648 3.691 3.890 1.00 96.25 269 LEU A CA 1
ATOM 2002 C C . LEU A 1 269 ? -19.960 4.714 4.807 1.00 96.25 269 LEU A C 1
ATOM 2004 O O . LEU A 1 269 ? -18.888 5.217 4.473 1.00 96.25 269 LEU A O 1
ATOM 2008 N N . ILE A 1 270 ? -20.558 4.997 5.970 1.00 97.50 270 ILE A N 1
ATOM 2009 C CA . ILE A 1 270 ? -19.996 5.927 6.959 1.00 97.50 270 ILE A CA 1
ATOM 2010 C C . ILE A 1 270 ? -18.647 5.417 7.458 1.00 97.50 270 ILE A C 1
ATOM 2012 O O . ILE A 1 270 ? -17.694 6.186 7.465 1.00 97.50 270 ILE A O 1
ATOM 2016 N N . ALA A 1 271 ? -18.540 4.135 7.814 1.00 96.75 271 ALA A N 1
ATOM 2017 C CA . ALA A 1 271 ? -17.298 3.529 8.280 1.00 96.75 271 ALA A CA 1
ATOM 2018 C C . ALA A 1 271 ? -16.195 3.613 7.221 1.00 96.75 271 ALA A C 1
ATOM 2020 O O . ALA A 1 271 ? -15.064 3.956 7.553 1.00 96.75 271 ALA A O 1
ATOM 2021 N N . THR A 1 272 ? -16.527 3.379 5.947 1.00 96.50 272 THR A N 1
ATOM 2022 C CA . THR A 1 272 ? -15.567 3.521 4.844 1.00 96.50 272 THR A CA 1
ATOM 2023 C C . THR A 1 272 ? -15.046 4.955 4.769 1.00 96.50 272 THR A C 1
ATOM 2025 O O . THR A 1 272 ? -13.839 5.169 4.832 1.00 96.50 272 THR A O 1
ATOM 2028 N N . ALA A 1 273 ? -15.941 5.947 4.688 1.00 97.25 273 ALA A N 1
ATOM 2029 C CA . ALA A 1 273 ? -15.552 7.355 4.594 1.00 97.25 273 ALA A CA 1
ATOM 2030 C C . ALA A 1 273 ? -14.757 7.820 5.827 1.00 97.25 273 ALA A C 1
ATOM 2032 O O . ALA A 1 273 ? -13.725 8.476 5.696 1.00 97.25 273 ALA A O 1
ATOM 2033 N N . TYR A 1 274 ? -15.216 7.428 7.016 1.00 98.06 274 TYR A N 1
ATOM 2034 C CA . TYR A 1 274 ? -14.609 7.752 8.299 1.00 98.06 274 TYR A CA 1
ATOM 2035 C C . TYR A 1 274 ? -13.186 7.199 8.425 1.00 98.06 274 TYR A C 1
ATOM 2037 O O . TYR A 1 274 ? -12.251 7.958 8.675 1.00 98.06 274 TYR A O 1
ATOM 2045 N N . HIS A 1 275 ? -13.000 5.893 8.215 1.00 97.69 275 HIS A N 1
ATOM 2046 C CA . HIS A 1 275 ? -11.694 5.260 8.382 1.00 97.69 275 HIS A CA 1
ATOM 2047 C C . HIS A 1 275 ? -10.721 5.650 7.274 1.00 97.69 275 HIS A C 1
ATOM 2049 O O . HIS A 1 275 ? -9.573 5.972 7.566 1.00 97.69 275 HIS A O 1
ATOM 2055 N N . VAL A 1 276 ? -11.165 5.679 6.013 1.00 97.50 276 VAL A N 1
ATOM 2056 C CA . VAL A 1 276 ? -10.292 6.070 4.898 1.00 97.50 276 VAL A CA 1
ATOM 2057 C C . VAL A 1 276 ? -9.838 7.518 5.059 1.00 97.50 276 VAL A C 1
ATOM 2059 O O . VAL A 1 276 ? -8.644 7.794 4.926 1.00 97.50 276 VAL A O 1
ATOM 2062 N N . GLY A 1 277 ? -10.751 8.429 5.412 1.00 97.50 277 GLY A N 1
ATOM 2063 C CA . GLY A 1 277 ? -10.423 9.827 5.688 1.00 97.50 277 GLY A CA 1
ATOM 2064 C C . GLY A 1 277 ? -9.487 9.985 6.888 1.00 97.50 277 GLY A C 1
ATOM 2065 O O . GLY A 1 277 ? -8.446 10.627 6.769 1.00 97.50 277 GLY A O 1
ATOM 2066 N N . GLY A 1 278 ? -9.800 9.343 8.018 1.00 97.06 278 GLY A N 1
ATOM 2067 C CA . GLY A 1 278 ? -8.966 9.387 9.222 1.00 97.06 278 GLY A CA 1
ATOM 2068 C C . GLY A 1 278 ? -7.539 8.891 8.980 1.00 97.06 278 GLY A C 1
ATOM 2069 O O . GLY A 1 278 ? -6.555 9.534 9.349 1.00 97.06 278 GLY A O 1
ATOM 2070 N N . TRP A 1 279 ? -7.410 7.771 8.272 1.00 97.56 279 TRP A N 1
ATOM 2071 C CA . TRP A 1 279 ? -6.118 7.149 8.024 1.00 97.56 279 TRP A CA 1
ATOM 2072 C C . TRP A 1 279 ? -5.261 7.865 6.979 1.00 97.56 279 TRP A C 1
ATOM 2074 O O . TRP A 1 279 ? -4.047 7.944 7.162 1.00 97.56 279 TRP A O 1
ATOM 2084 N N . SER A 1 280 ? -5.862 8.372 5.899 1.00 96.81 280 SER A N 1
ATOM 2085 C CA . SER A 1 280 ? -5.106 8.956 4.780 1.00 96.81 280 SER A CA 1
ATOM 2086 C C . SER A 1 280 ? -4.998 10.481 4.812 1.00 96.81 280 SER A C 1
ATOM 2088 O O . SER A 1 280 ? -3.982 11.022 4.388 1.00 96.81 280 SER A O 1
ATOM 2090 N N . LEU A 1 281 ? -6.008 11.184 5.336 1.00 95.62 281 LEU A N 1
ATOM 2091 C CA . LEU A 1 281 ? -6.064 12.652 5.319 1.00 95.62 281 LEU A CA 1
ATOM 2092 C C . LEU A 1 281 ? -5.769 13.267 6.689 1.00 95.62 281 LEU A C 1
ATOM 2094 O O . LEU A 1 281 ? -5.180 14.340 6.762 1.00 95.62 281 LEU A O 1
ATOM 2098 N N . LEU A 1 282 ? -6.141 12.588 7.778 1.00 94.06 282 LEU A N 1
ATOM 2099 C CA . LEU A 1 282 ? -5.975 13.091 9.149 1.00 94.06 282 LEU A CA 1
ATOM 2100 C C . LEU A 1 282 ? -4.759 12.478 9.862 1.00 94.06 282 LEU A C 1
ATOM 2102 O O . LEU A 1 282 ? -4.765 12.289 11.076 1.00 94.06 282 LEU A O 1
ATOM 2106 N N . GLY A 1 283 ? -3.707 12.139 9.112 1.00 91.88 283 GLY A N 1
ATOM 2107 C CA . GLY A 1 283 ? -2.430 11.692 9.681 1.00 91.88 283 GLY A CA 1
ATOM 2108 C C . GLY A 1 283 ? -2.492 10.357 10.432 1.00 91.88 283 GLY A C 1
ATOM 2109 O O . GLY A 1 283 ? -1.709 10.146 11.361 1.00 91.88 283 GLY A O 1
ATOM 2110 N N . GLY A 1 284 ? -3.416 9.466 10.058 1.00 94.62 284 GLY A N 1
ATOM 2111 C CA . GLY A 1 284 ? -3.551 8.152 10.688 1.00 94.62 284 GLY A CA 1
ATOM 2112 C C . GLY A 1 284 ? -4.531 8.101 11.860 1.00 94.62 284 GLY A C 1
ATOM 2113 O O . GLY A 1 284 ? -4.592 7.073 12.538 1.00 94.62 284 GLY A O 1
ATOM 2114 N N . LEU A 1 285 ? -5.257 9.187 12.135 1.00 95.38 285 LEU A N 1
ATOM 2115 C CA . LEU A 1 285 ? -6.044 9.354 13.354 1.00 95.38 285 LEU A CA 1
ATOM 2116 C C . LEU A 1 285 ? -7.522 9.010 13.153 1.00 95.38 285 LEU A C 1
ATOM 2118 O O . LEU A 1 285 ? -8.167 9.429 12.194 1.00 95.38 285 LEU A O 1
ATOM 2122 N N . THR A 1 286 ? -8.069 8.288 14.125 1.00 97.06 286 THR A N 1
ATOM 2123 C CA . THR A 1 286 ? -9.511 8.111 14.344 1.00 97.06 286 THR A CA 1
ATOM 2124 C C . THR A 1 286 ? -9.852 8.566 15.763 1.00 97.06 286 THR A C 1
ATOM 2126 O O . THR A 1 286 ? -8.959 8.840 16.564 1.00 97.06 286 THR A O 1
ATOM 2129 N N . VAL A 1 287 ? -11.136 8.656 16.103 1.00 97.62 287 VAL A N 1
ATOM 2130 C CA . VAL A 1 287 ? -11.595 9.046 17.448 1.00 97.62 287 VAL A CA 1
ATOM 2131 C C . VAL A 1 287 ? -11.123 8.021 18.477 1.00 97.62 287 VAL A C 1
ATOM 2133 O O . VAL A 1 287 ? -10.524 8.398 19.480 1.00 97.62 287 VAL A O 1
ATOM 2136 N N . GLY A 1 288 ? -11.310 6.729 18.209 1.00 96.69 288 GLY A N 1
ATOM 2137 C CA . GLY A 1 288 ? -10.746 5.656 19.018 1.00 96.69 288 GLY A CA 1
ATOM 2138 C C . GLY A 1 288 ? -9.219 5.724 19.060 1.00 96.69 288 GLY A C 1
ATOM 2139 O O . GLY A 1 288 ? -8.626 5.575 20.125 1.00 96.69 288 GLY A O 1
ATOM 2140 N N . GLY A 1 289 ? -8.566 6.016 17.933 1.00 96.50 289 GLY A N 1
ATOM 2141 C CA . GLY A 1 289 ? -7.120 6.238 17.890 1.00 96.50 289 GLY A CA 1
ATOM 2142 C C . GLY A 1 289 ? -6.660 7.314 18.878 1.00 96.50 289 GLY A C 1
ATOM 2143 O O . GLY A 1 289 ? -5.782 7.063 19.701 1.00 96.50 289 GLY A O 1
ATOM 2144 N N . LEU A 1 290 ? -7.319 8.473 18.868 1.00 96.94 290 LEU A N 1
ATOM 2145 C CA . LEU A 1 290 ? -7.042 9.584 19.778 1.00 96.94 290 LEU A CA 1
ATOM 2146 C C . LEU A 1 290 ? -7.266 9.203 21.246 1.00 96.94 290 LEU A C 1
ATOM 2148 O O . LEU A 1 290 ? -6.396 9.453 22.076 1.00 96.94 290 LEU A O 1
ATOM 2152 N N . LEU A 1 291 ? -8.392 8.556 21.561 1.00 97.44 291 LEU A N 1
ATOM 2153 C CA . LEU A 1 291 ? -8.728 8.147 22.931 1.00 97.44 291 LEU A CA 1
ATOM 2154 C C . LEU A 1 291 ? -7.722 7.153 23.524 1.00 97.44 291 LEU A C 1
ATOM 2156 O O . LEU A 1 291 ? -7.465 7.180 24.724 1.00 97.44 291 LEU A O 1
ATOM 2160 N N . PHE A 1 292 ? -7.147 6.288 22.689 1.00 97.12 292 PHE A N 1
ATOM 2161 C CA . PHE A 1 292 ? -6.204 5.251 23.113 1.00 97.12 292 PHE A CA 1
ATOM 2162 C C . PHE A 1 292 ? -4.742 5.567 22.757 1.00 97.12 292 PHE A C 1
ATOM 2164 O O . PHE A 1 292 ? -3.892 4.679 22.849 1.00 97.12 292 PHE A O 1
ATOM 2171 N N . GLY A 1 293 ? -4.441 6.811 22.361 1.00 96.00 293 GLY A N 1
ATOM 2172 C CA . GLY A 1 293 ? -3.082 7.278 22.078 1.00 96.00 293 GLY A CA 1
ATOM 2173 C C . GLY A 1 293 ? -2.383 6.481 20.976 1.00 96.00 293 GLY A C 1
ATOM 2174 O O . GLY A 1 293 ? -1.251 6.037 21.157 1.00 96.00 293 GLY A O 1
ATOM 2175 N N . GLN A 1 294 ? -3.061 6.247 19.853 1.00 96.94 294 GLN A N 1
ATOM 2176 C CA . GLN A 1 294 ? -2.527 5.482 18.729 1.00 96.94 294 GLN A CA 1
ATOM 2177 C C . GLN A 1 294 ? -2.957 6.053 17.376 1.00 96.94 294 GLN A C 1
ATOM 2179 O O . GLN A 1 294 ? -4.005 6.685 17.239 1.00 96.94 294 GLN A O 1
ATOM 2184 N N . ARG A 1 295 ? -2.151 5.781 16.352 1.00 97.19 295 ARG A N 1
ATOM 2185 C CA . ARG A 1 295 ? -2.435 6.143 14.960 1.00 97.19 295 ARG A CA 1
ATOM 2186 C C . ARG A 1 295 ? -1.967 5.057 14.003 1.00 97.19 295 ARG A C 1
ATOM 2188 O O . ARG A 1 295 ? -1.108 4.245 14.341 1.00 97.19 295 ARG A O 1
ATOM 2195 N N . VAL A 1 296 ? -2.516 5.064 12.797 1.00 97.69 296 VAL A N 1
ATOM 2196 C CA . VAL A 1 296 ? -2.128 4.147 11.723 1.00 97.69 296 VAL A CA 1
ATOM 2197 C C . VAL A 1 296 ? -1.110 4.818 10.806 1.00 97.69 296 VAL A C 1
ATOM 2199 O O . VAL A 1 296 ? -1.355 5.915 10.313 1.00 97.69 296 VAL A O 1
ATOM 2202 N N . VAL A 1 297 ? 0.012 4.150 10.548 1.00 97.75 297 VAL A N 1
ATOM 2203 C CA . VAL A 1 297 ? 1.069 4.614 9.633 1.00 97.75 297 VAL A CA 1
ATOM 2204 C C . VAL A 1 297 ? 1.448 3.517 8.639 1.00 97.75 297 VAL A C 1
ATOM 2206 O O . VAL A 1 297 ? 1.159 2.335 8.854 1.00 97.75 297 VAL A O 1
ATOM 2209 N N . ALA A 1 298 ? 2.069 3.895 7.524 1.00 97.75 298 ALA A N 1
ATOM 2210 C CA . ALA A 1 298 ? 2.701 2.940 6.620 1.00 97.75 298 ALA A CA 1
ATOM 2211 C C . ALA A 1 298 ? 3.948 2.331 7.293 1.00 97.75 298 ALA A C 1
ATOM 2213 O O . ALA A 1 298 ? 4.452 2.866 8.282 1.00 97.75 298 ALA A O 1
ATOM 2214 N N . LEU A 1 299 ? 4.455 1.196 6.797 1.00 96.94 299 LEU A N 1
ATOM 2215 C CA . LEU A 1 299 ? 5.611 0.514 7.416 1.00 96.94 299 LEU A CA 1
ATOM 2216 C C . LEU A 1 299 ? 6.908 1.341 7.418 1.00 96.94 299 LEU A C 1
ATOM 2218 O O . LEU A 1 299 ? 7.796 1.078 8.223 1.00 96.94 299 LEU A O 1
ATOM 2222 N N . ASP A 1 300 ? 7.014 2.350 6.561 1.00 95.81 300 ASP A N 1
ATOM 2223 C CA . ASP A 1 300 ? 8.094 3.342 6.546 1.00 95.81 300 ASP A CA 1
ATOM 2224 C C . ASP A 1 300 ? 7.830 4.562 7.447 1.00 95.81 300 ASP A C 1
ATOM 2226 O O . ASP A 1 300 ? 8.642 5.486 7.497 1.00 95.81 300 ASP A O 1
ATOM 2230 N N . GLY A 1 301 ? 6.713 4.564 8.177 1.00 95.56 301 GLY A N 1
ATOM 2231 C CA . GLY A 1 301 ? 6.328 5.594 9.139 1.00 95.56 301 GLY A CA 1
ATOM 2232 C C . GLY A 1 301 ? 5.613 6.803 8.537 1.00 95.56 301 GLY A C 1
ATOM 2233 O O . GLY A 1 301 ? 5.249 7.714 9.280 1.00 95.56 301 GLY A O 1
ATOM 2234 N N . THR A 1 302 ? 5.384 6.839 7.222 1.00 95.69 302 THR A N 1
ATOM 2235 C CA . THR A 1 302 ? 4.658 7.948 6.585 1.00 95.69 302 THR A CA 1
ATOM 2236 C C . THR A 1 302 ? 3.137 7.802 6.754 1.00 95.69 302 THR A C 1
ATOM 2238 O O . THR A 1 302 ? 2.644 6.724 7.114 1.00 95.69 302 THR A O 1
ATOM 2241 N N . PRO A 1 303 ? 2.353 8.850 6.434 1.00 95.94 303 PRO A N 1
ATOM 2242 C CA . PRO A 1 303 ? 0.906 8.721 6.274 1.00 95.94 303 PRO A CA 1
ATOM 2243 C C . PRO A 1 303 ? 0.525 7.673 5.218 1.00 95.94 303 PRO A C 1
ATOM 2245 O O . PRO A 1 303 ? 1.303 7.381 4.303 1.00 95.94 303 PRO A O 1
ATOM 2248 N N . LEU A 1 304 ? -0.682 7.117 5.344 1.00 96.69 304 LEU A N 1
ATOM 2249 C CA . LEU A 1 304 ? -1.232 6.169 4.375 1.00 96.69 304 LEU A CA 1
ATOM 2250 C C . LEU A 1 304 ? -1.700 6.905 3.124 1.00 96.69 304 LEU A C 1
ATOM 2252 O O . LEU A 1 304 ? -2.334 7.954 3.209 1.00 96.69 304 LEU A O 1
ATOM 2256 N N . THR A 1 305 ? -1.504 6.292 1.959 1.00 95.38 305 THR A N 1
ATOM 2257 C CA . THR A 1 305 ? -2.231 6.726 0.761 1.00 95.38 305 THR A CA 1
ATOM 2258 C C . THR A 1 305 ? -3.711 6.318 0.853 1.00 95.38 305 THR A C 1
ATOM 2260 O O . THR A 1 305 ? -4.041 5.341 1.539 1.00 95.38 305 THR A O 1
ATOM 2263 N N . PRO A 1 306 ? -4.626 6.992 0.130 1.00 94.88 306 PRO A N 1
ATOM 2264 C CA . PRO A 1 306 ? -6.030 6.579 0.070 1.00 94.88 306 PRO A CA 1
ATOM 2265 C C . PRO A 1 306 ? -6.209 5.123 -0.381 1.00 94.88 306 PRO A C 1
ATOM 2267 O O . PRO A 1 306 ? -7.034 4.401 0.176 1.00 94.88 306 PRO A O 1
ATOM 2270 N N . GLY A 1 307 ? -5.387 4.659 -1.332 1.00 94.50 307 GLY A N 1
ATOM 2271 C CA . GLY A 1 307 ? -5.389 3.267 -1.788 1.00 94.50 307 GLY A CA 1
ATOM 2272 C C . GLY A 1 307 ? -5.007 2.281 -0.681 1.00 94.50 307 GLY A C 1
ATOM 2273 O O . GLY A 1 307 ? -5.691 1.276 -0.494 1.00 94.50 307 GLY A O 1
ATOM 2274 N N . GLN A 1 308 ? -3.971 2.583 0.112 1.00 96.50 308 GLN A N 1
ATOM 2275 C CA . GLN A 1 308 ? -3.602 1.756 1.269 1.00 96.50 308 GLN A CA 1
ATOM 2276 C C . GLN A 1 308 ? -4.710 1.733 2.324 1.00 96.50 308 GLN A C 1
ATOM 2278 O O . GLN A 1 308 ? -5.026 0.671 2.857 1.00 96.50 308 GLN A O 1
ATOM 2283 N N . ALA A 1 309 ? -5.323 2.883 2.610 1.00 97.38 309 ALA A N 1
ATOM 2284 C CA . ALA A 1 309 ? -6.412 2.987 3.575 1.00 97.38 309 ALA A CA 1
ATOM 2285 C C . ALA A 1 309 ? -7.657 2.191 3.135 1.00 97.38 309 ALA A C 1
ATOM 2287 O O . ALA A 1 309 ? -8.241 1.471 3.946 1.00 97.38 309 ALA A O 1
ATOM 2288 N N . LEU A 1 310 ? -8.020 2.253 1.849 1.00 96.56 310 LEU A N 1
ATOM 2289 C CA . LEU A 1 310 ? -9.101 1.450 1.268 1.00 96.56 310 LEU A CA 1
ATOM 2290 C C . LEU A 1 310 ? -8.797 -0.048 1.329 1.00 96.56 310 LEU A C 1
ATOM 2292 O O . LEU A 1 310 ? -9.644 -0.822 1.772 1.00 96.56 310 LEU A O 1
ATOM 2296 N N . LEU A 1 311 ? -7.586 -0.458 0.940 1.00 95.62 311 LEU A N 1
ATOM 2297 C CA . LEU A 1 311 ? -7.169 -1.859 0.997 1.00 95.62 311 LEU A CA 1
ATOM 2298 C C . LEU A 1 311 ? -7.191 -2.394 2.436 1.00 95.62 311 LEU A C 1
ATOM 2300 O O . LEU A 1 311 ? -7.709 -3.481 2.690 1.00 95.62 311 LEU A O 1
ATOM 2304 N N . ARG A 1 312 ? -6.683 -1.605 3.389 1.00 96.56 312 ARG A N 1
ATOM 2305 C CA . ARG A 1 312 ? -6.737 -1.906 4.823 1.00 96.56 312 ARG A CA 1
ATOM 2306 C C . ARG A 1 312 ? -8.179 -2.106 5.286 1.00 96.56 312 ARG A C 1
ATOM 2308 O O . ARG A 1 312 ? -8.466 -3.095 5.955 1.00 96.56 312 ARG A O 1
ATOM 2315 N N . PHE A 1 313 ? -9.084 -1.196 4.921 1.00 96.75 313 PHE A N 1
ATOM 2316 C CA . PHE A 1 313 ? -10.497 -1.276 5.294 1.00 96.75 313 PHE A CA 1
ATOM 2317 C C . PHE A 1 313 ? -11.171 -2.525 4.707 1.00 96.75 313 PHE A C 1
ATOM 2319 O O . PHE A 1 313 ? -11.806 -3.288 5.433 1.00 96.75 313 PHE A O 1
ATOM 2326 N N . ALA A 1 314 ? -10.968 -2.784 3.413 1.00 95.25 314 ALA A N 1
ATOM 2327 C CA . ALA A 1 314 ? -11.523 -3.945 2.719 1.00 95.25 314 ALA A CA 1
ATOM 2328 C C . ALA A 1 314 ? -11.036 -5.286 3.301 1.00 95.25 314 ALA A C 1
ATOM 2330 O O . ALA A 1 314 ? -11.751 -6.284 3.238 1.00 95.25 314 ALA A O 1
ATOM 2331 N N . ALA A 1 315 ? -9.845 -5.314 3.907 1.00 94.81 315 ALA A N 1
ATOM 2332 C CA . ALA A 1 315 ? -9.272 -6.498 4.542 1.00 94.81 315 ALA A CA 1
ATOM 2333 C C . ALA A 1 315 ? -9.728 -6.726 6.003 1.00 94.81 315 ALA A C 1
ATOM 2335 O O . ALA A 1 315 ? -9.389 -7.759 6.590 1.00 94.81 315 ALA A O 1
ATOM 2336 N N . LEU A 1 316 ? -10.505 -5.814 6.608 1.00 93.31 316 LEU A N 1
ATOM 2337 C CA . LEU A 1 316 ? -10.994 -5.959 7.989 1.00 93.31 316 LEU A CA 1
ATOM 2338 C C . LEU A 1 316 ? -11.825 -7.234 8.229 1.00 93.31 316 LEU A C 1
ATOM 2340 O O . LEU A 1 316 ? -11.568 -7.905 9.232 1.00 93.31 316 LEU A O 1
ATOM 2344 N N . PRO A 1 317 ? -12.759 -7.646 7.345 1.00 92.44 317 PRO A N 1
ATOM 2345 C CA . PRO A 1 317 ? -13.517 -8.881 7.550 1.00 92.44 317 PRO A CA 1
ATOM 2346 C C . PRO A 1 317 ? -12.616 -10.119 7.636 1.00 92.44 317 PRO A C 1
ATOM 2348 O O . PRO A 1 317 ? -12.809 -10.974 8.499 1.00 92.44 317 PRO A O 1
ATOM 2351 N N . ALA A 1 318 ? -11.578 -10.189 6.795 1.00 92.12 318 ALA A N 1
ATOM 2352 C CA . ALA A 1 318 ? -10.609 -11.282 6.827 1.00 92.12 318 ALA A CA 1
ATOM 2353 C C . ALA A 1 318 ? -9.790 -11.287 8.127 1.00 92.12 318 ALA A C 1
ATOM 2355 O O . ALA A 1 318 ? -9.473 -12.355 8.650 1.00 92.12 318 ALA A O 1
ATOM 2356 N N . ALA A 1 319 ? -9.474 -10.108 8.669 1.00 90.50 319 ALA A N 1
ATOM 2357 C CA . ALA A 1 319 ? -8.781 -9.984 9.945 1.00 90.50 319 ALA A CA 1
ATOM 2358 C C . ALA A 1 319 ? -9.632 -10.474 11.128 1.00 90.50 319 ALA A C 1
ATOM 2360 O O . ALA A 1 319 ? -9.112 -11.166 12.001 1.00 90.50 319 ALA A O 1
ATOM 2361 N N . LEU A 1 320 ? -10.934 -10.169 11.126 1.00 88.81 320 LEU A N 1
ATOM 2362 C CA . LEU A 1 320 ? -11.881 -10.677 12.123 1.00 88.81 320 LEU A CA 1
ATOM 2363 C C . LEU A 1 320 ? -12.027 -12.198 12.031 1.00 88.81 320 LEU A C 1
ATOM 2365 O O . LEU A 1 320 ? -11.956 -12.879 13.047 1.00 88.81 320 LEU A O 1
ATOM 2369 N N . PHE A 1 321 ? -12.163 -12.739 10.817 1.00 92.56 321 PHE A N 1
ATOM 2370 C CA . PHE A 1 321 ? -12.292 -14.182 10.610 1.00 92.56 321 PHE A CA 1
ATOM 2371 C C . PHE A 1 321 ? -11.030 -14.954 11.021 1.00 92.56 321 PHE A C 1
ATOM 2373 O O . PHE A 1 321 ? -11.118 -16.022 11.617 1.00 92.56 321 PHE A O 1
ATOM 2380 N N . ARG A 1 322 ? -9.844 -14.415 10.713 1.00 91.00 322 ARG A N 1
ATOM 2381 C CA . ARG A 1 322 ? -8.556 -15.061 11.019 1.00 91.00 322 ARG A CA 1
ATOM 2382 C C . ARG A 1 322 ? -8.007 -14.724 12.405 1.00 91.00 322 ARG A C 1
ATOM 2384 O O . ARG A 1 322 ? -6.943 -15.230 12.745 1.00 91.00 322 ARG A O 1
ATOM 2391 N N . LEU A 1 323 ? -8.679 -13.849 13.162 1.00 87.25 323 LEU A N 1
ATOM 2392 C CA . LEU A 1 323 ? -8.218 -13.319 14.453 1.00 87.25 323 LEU A CA 1
ATOM 2393 C C . LEU A 1 323 ? -6.752 -12.844 14.413 1.00 87.25 323 LEU A C 1
ATOM 2395 O O . LEU A 1 323 ? -5.988 -13.003 15.363 1.00 87.25 323 LEU A O 1
ATOM 2399 N N . ARG A 1 324 ? -6.357 -12.260 13.278 1.00 88.94 324 ARG A N 1
ATOM 2400 C CA . ARG A 1 324 ? -4.997 -11.798 12.978 1.00 88.94 324 ARG A CA 1
ATOM 2401 C C . ARG A 1 324 ? -5.075 -10.458 12.266 1.00 88.94 324 ARG A C 1
ATOM 2403 O O . ARG A 1 324 ? -6.004 -10.215 11.500 1.00 88.94 324 ARG A O 1
ATOM 2410 N N . ALA A 1 325 ? -4.076 -9.602 12.454 1.00 90.69 325 ALA A N 1
ATOM 2411 C CA . ALA A 1 325 ? -3.990 -8.287 11.819 1.00 90.69 325 ALA A CA 1
ATOM 2412 C C . ALA A 1 325 ? -3.658 -8.348 10.307 1.00 90.69 325 ALA A C 1
ATOM 2414 O O . ALA A 1 325 ? -2.808 -7.620 9.811 1.00 90.69 325 ALA A O 1
ATOM 2415 N N . VAL A 1 326 ? -4.353 -9.196 9.543 1.00 92.62 326 VAL A N 1
ATOM 2416 C CA . VAL A 1 326 ? -4.144 -9.383 8.096 1.00 92.62 326 VAL A CA 1
ATOM 2417 C C . VAL A 1 326 ? -4.356 -8.082 7.321 1.00 92.62 326 VAL A C 1
ATOM 2419 O O . VAL A 1 326 ? -3.678 -7.834 6.330 1.00 92.62 326 VAL A O 1
ATOM 2422 N N . HIS A 1 327 ? -5.248 -7.212 7.796 1.00 94.50 327 HIS A N 1
ATOM 2423 C CA . HIS A 1 327 ? -5.446 -5.885 7.216 1.00 94.50 327 HIS A CA 1
ATOM 2424 C C . HIS A 1 327 ? -4.189 -5.002 7.288 1.00 94.50 327 HIS A C 1
ATOM 2426 O O . HIS A 1 327 ? -3.933 -4.248 6.351 1.00 94.50 327 HIS A O 1
ATOM 2432 N N . ASP A 1 328 ? -3.383 -5.121 8.352 1.00 95.31 328 ASP A N 1
ATOM 2433 C CA . ASP A 1 328 ? -2.100 -4.419 8.472 1.00 95.31 328 ASP A CA 1
ATOM 2434 C C . ASP A 1 328 ? -1.077 -4.971 7.478 1.00 95.31 328 ASP A C 1
ATOM 2436 O O . ASP A 1 328 ? -0.355 -4.217 6.824 1.00 95.31 328 ASP A O 1
ATOM 2440 N N . GLU A 1 329 ? -1.012 -6.300 7.381 1.00 93.31 329 GLU A N 1
ATOM 2441 C CA . GLU A 1 329 ? -0.060 -7.026 6.540 1.00 93.31 329 GLU A CA 1
ATOM 2442 C C . GLU A 1 329 ? -0.303 -6.753 5.057 1.00 93.31 329 GLU A C 1
ATOM 2444 O O . GLU A 1 329 ? 0.620 -6.404 4.323 1.00 93.31 329 GLU A O 1
ATOM 2449 N N . VAL A 1 330 ? -1.559 -6.859 4.622 1.00 92.62 330 VAL A N 1
ATOM 2450 C CA . VAL A 1 330 ? -1.941 -6.693 3.219 1.00 92.62 330 VAL A CA 1
ATOM 2451 C C . VAL A 1 330 ? -1.740 -5.252 2.756 1.00 92.62 330 VAL A C 1
ATOM 2453 O O . VAL A 1 330 ? -1.252 -5.054 1.643 1.00 92.62 330 VAL A O 1
ATOM 2456 N N . ALA A 1 331 ? -2.061 -4.268 3.603 1.00 95.62 331 ALA A N 1
ATOM 2457 C CA . ALA A 1 331 ? -1.955 -2.845 3.276 1.00 95.62 331 ALA A CA 1
ATOM 2458 C C . ALA A 1 331 ? -0.568 -2.229 3.540 1.00 95.62 331 ALA A C 1
ATOM 2460 O O . ALA A 1 331 ? -0.360 -1.054 3.227 1.00 95.62 331 ALA A O 1
ATOM 2461 N N . GLY A 1 332 ? 0.377 -2.989 4.108 1.00 96.00 332 GLY A N 1
ATOM 2462 C CA . GLY A 1 332 ? 1.715 -2.488 4.430 1.00 96.00 332 GLY A CA 1
ATOM 2463 C C . GLY A 1 332 ? 1.672 -1.385 5.487 1.00 96.00 332 GLY A C 1
ATOM 2464 O O . GLY A 1 332 ? 2.223 -0.302 5.289 1.00 96.00 332 GLY A O 1
ATOM 2465 N N . THR A 1 333 ? 0.981 -1.646 6.598 1.00 97.38 333 THR A N 1
ATOM 2466 C CA . THR A 1 333 ? 0.698 -0.652 7.647 1.00 97.38 333 THR A CA 1
ATOM 2467 C C . THR A 1 333 ? 0.967 -1.198 9.049 1.00 97.38 333 THR A C 1
ATOM 2469 O O . THR A 1 333 ? 1.072 -2.413 9.253 1.00 97.38 333 THR A O 1
ATOM 2472 N N . GLU A 1 334 ? 1.084 -0.292 10.017 1.00 96.81 334 GLU A N 1
ATOM 2473 C CA . GLU A 1 334 ? 1.247 -0.586 11.440 1.00 96.81 334 GLU A CA 1
ATOM 2474 C C . GLU A 1 334 ? 0.445 0.408 12.291 1.00 96.81 334 GLU A C 1
ATOM 2476 O O . GLU A 1 334 ? 0.262 1.567 11.909 1.00 96.81 334 GLU A O 1
ATOM 2481 N N . VAL A 1 335 ? -0.037 -0.050 13.448 1.00 97.38 335 VAL A N 1
ATOM 2482 C CA . VAL A 1 335 ? -0.664 0.816 14.451 1.00 97.38 335 VAL A CA 1
ATOM 2483 C C . VAL A 1 335 ? 0.371 1.146 15.513 1.00 97.38 335 VAL A C 1
ATOM 2485 O O . VAL A 1 335 ? 0.835 0.266 16.238 1.00 97.38 335 VAL A O 1
ATOM 2488 N N . VAL A 1 336 ? 0.729 2.419 15.607 1.00 97.12 336 VAL A N 1
ATOM 2489 C CA . VAL A 1 336 ? 1.830 2.892 16.446 1.00 97.12 336 VAL A CA 1
ATOM 2490 C C . VAL A 1 336 ? 1.334 3.840 17.522 1.00 97.12 336 VAL A C 1
ATOM 2492 O O . VAL A 1 336 ? 0.309 4.509 17.364 1.00 97.12 336 VAL A O 1
ATOM 2495 N N . ARG A 1 337 ? 2.093 3.907 18.613 1.00 94.25 337 ARG A N 1
ATOM 2496 C CA . ARG A 1 337 ? 1.977 4.990 19.588 1.00 94.25 337 ARG A CA 1
ATOM 2497 C C . ARG A 1 337 ? 2.705 6.235 19.051 1.00 94.25 337 ARG A C 1
ATOM 2499 O O . ARG A 1 337 ? 3.690 6.062 18.327 1.00 94.25 337 ARG A O 1
ATOM 2506 N N . PRO A 1 338 ? 2.176 7.445 19.303 1.00 75.12 338 PRO A N 1
ATOM 2507 C CA . PRO A 1 338 ? 2.795 8.694 18.876 1.00 75.12 338 PRO A CA 1
ATOM 2508 C C . PRO A 1 338 ? 4.173 8.910 19.499 1.00 75.12 338 PRO A C 1
ATOM 2510 O O . PRO A 1 338 ? 4.429 8.359 20.596 1.00 75.12 338 PRO A O 1
#

pLDDT: mean 76.76, std 25.61, range [30.92, 98.06]

Radius of gyration: 35.58 Å; chains: 1; bounding box: 94×72×114 Å

Foldseek 3Di:
DDDDDDDDDDPPDDDDPDDDDDDDDDDDDDDDDDDDDDDDDDDDDDDDDDDDDDDDDDDDDDDDDDDDDDDDDDDDDDDDDDDDDDDDDDDDDPVVVVVVVVPQFDKDKAKEKFFAPDDDDLVLLVVLLQVQLCVLVVNCFHCDPQFTDRVVFGAWHWDDWDADPFHIKTFTQDGPQAPHGGWIWDFGDDPRMTMTMTTRGGGPDHPVCCVVPVNVVCNQSNNSSVLVSSPQPPALAAFADPVLVVQLVVVLLVVLCVVQVNDPVSSLVSSLCQQLCCQAPVFQDHPSCVVSQKGKAARSRGGAHSSLSNQLSVCVVVCVVVVHSVSCVSSRMGIHHD

Sequence (338 aa):
MLVLAQLRDPTGLSAALSNVDRDPRRPALGQQVGQGRDADAADPLGDARPQKPGRVAGQDHGHLDAGRGRAIGRDVKGNAGPGGVGHPGAAYDDQFCHVCMMKAMPAVEVVDSVRTPVPPPPERLRDGYFEATQHLFAGLVRWTGDAFRIGPLSLIEFGPPARIVAGWSYPLTGGLLAAEPGGSLDLEEQDGLMRAVVHGYRPLLPMLIYRLTQLPFHHFQSRLALLRVRGRLPAPAPPAPPANRLAAGAVDALLCLVAARGRPARAALIATAYHVGGWSLLGGLTVG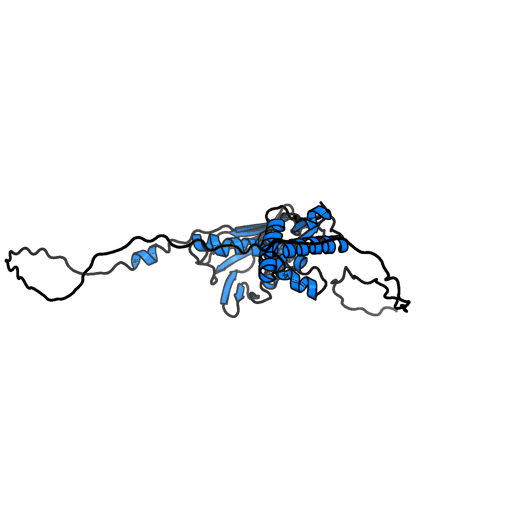GLLFGQRVVALDGTPLTPGQALLRFAALPAALFRLRAVHDEVAGTEVVRP

Secondary structure (DSSP, 8-state):
------------------------------------------------PPPPPPP--------------------------------------TTHHHHTTS--PPPEEEEEEEE-SSPPPHHHHHHHHHHHHHHHTTTSEEEETTEEEETTEEEEEE---EEETTEEEEEEEE-TTBSSS--EEEEEEETTEEEEEEEEE-BSS-HHHHHHTHHHHHHHHHHHHHHHHH-S-S-SSPBPPHHHHHHHHHHHHHHHHHHTTT-HHHHHHHHHHHHHHHHHTSTT--HHHHHTT-EEEETTSSPPPHHHHHHHHHTHHHHHHHTS-HHHHHHTEEEE--